Protein AF-A0AAV5A932-F1 (afdb_monomer_lite)

pLDDT: mean 76.34, std 18.44, range [32.88, 96.81]

Sequence (278 aa):
MATSYGVITHGTTGAIILNAQLFVEPGHADTIQKLLSDIQAFCLTDKEPGCLEYRTARSWVADPNGITKFVVFEKYRDTAAANAHFESEEFKALAAKIGKGLRPPGYPKPGQDLVYETSETLDLETVSLNGGFLTKTLLISPEPWLRERLRVVGYGVVKVLRSENPKFAPGDYAMGLIHKFGTQDPVSAWQLYTIHPWDGLKSAAPGQWPDYTVDIDNFTSLFGLNKIPKNPHISLPLYLGALGGPGQTAYIGLREYAPNMKPGQVIYVSTAAGAVGL

InterPro domains:
  IPR007138 Antibiotic biosynthesis monooxygenase domain [PF03992] (16-96)
  IPR007138 Antibiotic biosynthesis monooxygenase domain [PS51725] (16-116)
  IPR011008 Dimeric alpha-beta barrel [SSF54909] (16-100)
  IPR011032 GroES-like superfamily [SSF50129] (103-227)
  IPR045010 Medium-chain dehydrogenase/reductase [PTHR43205] (117-277)

Organism: NCBI:txid1419009

Structure (mmCIF, N/CA/C/O backbone):
data_AF-A0AAV5A932-F1
#
_entry.id   AF-A0AAV5A932-F1
#
loop_
_atom_site.group_PDB
_atom_site.id
_atom_site.type_symbol
_atom_site.label_atom_id
_atom_site.label_alt_id
_atom_site.label_comp_id
_atom_site.label_asym_id
_atom_site.label_entity_id
_atom_site.label_seq_id
_atom_site.pdbx_PDB_ins_code
_atom_site.Cartn_x
_atom_site.Cartn_y
_atom_site.Cartn_z
_atom_site.occupancy
_atom_site.B_iso_or_equiv
_atom_site.auth_seq_id
_atom_site.auth_comp_id
_atom_site.auth_asym_id
_atom_site.auth_atom_id
_atom_site.pdbx_PDB_model_num
ATOM 1 N N . MET A 1 1 ? 13.640 17.127 15.485 1.00 40.97 1 MET A N 1
ATOM 2 C CA . MET A 1 1 ? 12.228 17.488 15.186 1.00 40.97 1 MET A CA 1
ATOM 3 C C . MET A 1 1 ? 11.491 16.195 14.854 1.00 40.97 1 MET A C 1
ATOM 5 O O . MET A 1 1 ? 12.083 15.396 14.154 1.00 40.97 1 MET A O 1
ATOM 9 N N . ALA A 1 2 ? 10.307 15.903 15.402 1.00 32.88 2 ALA A N 1
ATOM 10 C CA . ALA A 1 2 ? 9.650 14.610 15.169 1.00 32.88 2 ALA A CA 1
ATOM 11 C C . ALA A 1 2 ? 8.662 14.680 13.991 1.00 32.88 2 ALA A C 1
ATOM 13 O O . ALA A 1 2 ? 8.034 15.710 13.766 1.00 32.88 2 ALA A O 1
ATOM 14 N N . THR A 1 3 ? 8.517 13.581 13.251 1.00 36.00 3 THR A N 1
ATOM 15 C CA . THR A 1 3 ? 7.470 13.424 12.229 1.00 36.00 3 THR A CA 1
ATOM 16 C C . THR A 1 3 ? 6.488 12.372 12.719 1.00 36.00 3 THR A C 1
ATOM 18 O O . THR A 1 3 ? 6.913 11.271 13.067 1.00 36.00 3 THR A O 1
ATOM 21 N N . SER A 1 4 ? 5.195 12.683 12.772 1.00 36.94 4 SER A N 1
ATOM 22 C CA . SER A 1 4 ? 4.160 11.751 13.226 1.00 36.94 4 SER A CA 1
ATOM 23 C C . SER A 1 4 ? 3.176 11.369 12.117 1.00 36.94 4 SER A C 1
ATOM 25 O O . SER A 1 4 ? 3.034 12.082 11.131 1.00 36.94 4 SER A O 1
ATOM 27 N N . TYR A 1 5 ? 2.534 10.209 12.255 1.00 35.22 5 TYR A N 1
ATOM 28 C CA . TYR A 1 5 ? 1.494 9.686 11.363 1.00 35.22 5 TYR A CA 1
ATOM 29 C C . TYR A 1 5 ? 0.442 8.989 12.226 1.00 35.22 5 TYR A C 1
ATOM 31 O O . TYR A 1 5 ? 0.824 8.136 13.014 1.00 35.22 5 TYR A O 1
ATOM 39 N N . GLY A 1 6 ? -0.845 9.326 12.108 1.00 35.03 6 GLY A N 1
ATOM 40 C CA . GLY A 1 6 ? -1.933 8.716 12.887 1.00 35.03 6 GLY A CA 1
ATOM 41 C C . GLY A 1 6 ? -3.031 8.129 12.001 1.00 35.03 6 GLY A C 1
ATOM 42 O O . GLY A 1 6 ? -3.445 8.761 11.028 1.00 35.03 6 GLY A O 1
ATOM 43 N N . VAL A 1 7 ? -3.507 6.927 12.333 1.00 38.06 7 VAL A N 1
ATOM 44 C CA . VAL A 1 7 ? -4.648 6.262 11.681 1.00 38.06 7 VAL A CA 1
ATOM 45 C C . VAL A 1 7 ? -5.879 6.385 12.556 1.00 38.06 7 VAL A C 1
ATOM 47 O O . VAL A 1 7 ? -5.792 6.112 13.745 1.00 38.06 7 VAL A O 1
ATOM 50 N N . ILE A 1 8 ? -7.024 6.699 11.945 1.00 40.62 8 ILE A N 1
ATOM 51 C CA . ILE A 1 8 ? -8.348 6.535 12.546 1.00 40.62 8 ILE A CA 1
ATOM 52 C C . ILE A 1 8 ? -9.141 5.541 11.713 1.00 40.62 8 ILE A C 1
ATOM 54 O O . ILE A 1 8 ? -9.391 5.780 10.530 1.00 40.62 8 ILE A O 1
ATOM 58 N N . THR A 1 9 ? -9.570 4.449 12.335 1.00 37.50 9 THR A N 1
ATOM 59 C CA . THR A 1 9 ? -10.556 3.545 11.744 1.00 37.50 9 THR A CA 1
ATOM 60 C C . THR A 1 9 ? -11.947 4.170 11.909 1.00 37.50 9 THR A C 1
ATOM 62 O O . THR A 1 9 ? -12.484 4.237 13.008 1.00 37.50 9 THR A O 1
ATOM 65 N N . HIS A 1 10 ? -12.522 4.705 10.824 1.00 36.25 10 HIS A N 1
ATOM 66 C CA . HIS A 1 10 ? -13.930 5.119 10.788 1.00 36.25 10 HIS A CA 1
ATOM 67 C C . HIS A 1 10 ? -14.735 4.074 10.028 1.00 36.25 10 HIS A C 1
ATOM 69 O O . HIS A 1 10 ? -14.516 3.848 8.839 1.00 36.25 10 HIS A O 1
ATOM 75 N N . GLY A 1 11 ? -15.695 3.474 10.717 1.00 35.47 11 GLY A N 1
ATOM 76 C CA . GLY A 1 11 ? -16.650 2.555 10.126 1.00 35.47 11 GLY A CA 1
ATOM 77 C C . GLY A 1 11 ? -17.275 1.697 11.209 1.00 35.47 11 GLY A C 1
ATOM 78 O O . GLY A 1 11 ? -16.581 0.877 11.795 1.00 35.47 11 GLY A O 1
ATOM 79 N N . THR A 1 12 ? -18.585 1.862 11.398 1.00 39.47 12 THR A N 1
ATOM 80 C CA . THR A 1 12 ? -19.478 1.185 12.360 1.00 39.47 12 THR A CA 1
ATOM 81 C C . THR A 1 12 ? -19.625 1.908 13.701 1.00 39.47 12 THR A C 1
ATOM 83 O O . THR A 1 12 ? -18.693 2.497 14.235 1.00 39.47 12 THR A O 1
ATOM 86 N N . THR A 1 13 ? -20.852 1.922 14.216 1.00 51.62 13 THR A N 1
ATOM 87 C CA . THR A 1 13 ? -21.200 2.329 15.580 1.00 51.62 13 THR A CA 1
ATOM 88 C C . THR A 1 13 ? -20.328 1.554 16.574 1.00 51.62 13 THR A C 1
ATOM 90 O O . THR A 1 13 ? -20.570 0.368 16.791 1.00 51.62 13 THR A O 1
ATOM 93 N N . GLY A 1 14 ? -19.292 2.181 17.136 1.00 66.19 14 GLY A N 1
ATOM 94 C CA . GLY A 1 14 ? -18.336 1.495 18.004 1.00 66.19 14 GLY A CA 1
ATOM 95 C C . GLY A 1 14 ? -17.137 2.351 18.411 1.00 66.19 14 GLY A C 1
ATOM 96 O O . GLY A 1 14 ? -17.008 3.505 18.002 1.00 66.19 14 GLY A O 1
ATOM 97 N N . ALA A 1 15 ? -16.272 1.761 19.237 1.00 79.62 15 ALA A N 1
ATOM 98 C CA . ALA A 1 15 ? -15.056 2.401 19.718 1.00 79.62 15 ALA A CA 1
ATOM 99 C C . ALA A 1 15 ? -14.105 2.742 18.560 1.00 79.62 15 ALA A C 1
ATOM 101 O O . ALA A 1 15 ? -13.860 1.918 17.681 1.00 79.62 15 ALA A O 1
ATOM 102 N N . ILE A 1 16 ? -13.539 3.943 18.598 1.00 78.88 16 ILE A N 1
ATOM 103 C CA . ILE A 1 16 ? -12.551 4.422 17.638 1.00 78.88 16 ILE A CA 1
ATOM 104 C C . ILE A 1 16 ? -11.168 3.996 18.117 1.00 78.88 16 ILE A C 1
ATOM 106 O O . ILE A 1 16 ? -10.766 4.357 19.218 1.00 78.88 16 ILE A O 1
ATOM 110 N N . ILE A 1 17 ? -10.435 3.238 17.302 1.00 78.88 17 ILE A N 1
ATOM 111 C CA . ILE A 1 17 ? -9.069 2.804 17.620 1.00 78.88 17 ILE A CA 1
ATOM 112 C C . ILE A 1 17 ? -8.089 3.547 16.724 1.00 78.88 17 ILE A C 1
ATOM 114 O O . ILE A 1 17 ? -8.230 3.528 15.493 1.00 78.88 17 ILE A O 1
ATOM 118 N N . LEU A 1 18 ? -7.099 4.174 17.358 1.00 71.88 18 LEU A N 1
ATOM 119 C CA . LEU A 1 18 ? -6.035 4.915 16.707 1.00 71.88 18 LEU A CA 1
ATOM 120 C C . LEU A 1 18 ? -4.680 4.258 16.927 1.00 71.88 18 LEU A C 1
ATOM 122 O O . LEU A 1 18 ? -4.353 3.788 18.018 1.00 71.88 18 LEU A O 1
ATOM 126 N N . ASN A 1 19 ? -3.867 4.285 15.877 1.00 70.88 19 ASN A N 1
ATOM 127 C CA . ASN A 1 19 ? -2.445 3.992 15.956 1.00 70.88 19 ASN A CA 1
ATOM 128 C C . ASN A 1 19 ? -1.686 5.187 15.389 1.00 70.88 19 ASN A C 1
ATOM 130 O O . ASN A 1 19 ? -1.816 5.482 14.198 1.00 70.88 19 ASN A O 1
ATOM 134 N N . ALA A 1 20 ? -0.915 5.869 16.231 1.00 74.31 20 ALA A N 1
ATOM 135 C CA . ALA A 1 20 ? -0.005 6.914 15.802 1.00 74.31 20 ALA A CA 1
ATOM 136 C C . ALA A 1 20 ? 1.449 6.463 15.919 1.00 74.31 20 ALA A C 1
ATOM 138 O O . ALA A 1 20 ? 1.841 5.798 16.870 1.00 74.31 20 ALA A O 1
ATOM 139 N N . GLN A 1 21 ? 2.270 6.823 14.943 1.00 73.75 21 GLN A N 1
ATOM 140 C CA . GLN A 1 21 ? 3.695 6.536 14.913 1.00 73.75 21 GLN A CA 1
ATOM 141 C C . GLN A 1 21 ? 4.458 7.845 14.871 1.00 73.75 21 GLN A C 1
ATOM 143 O 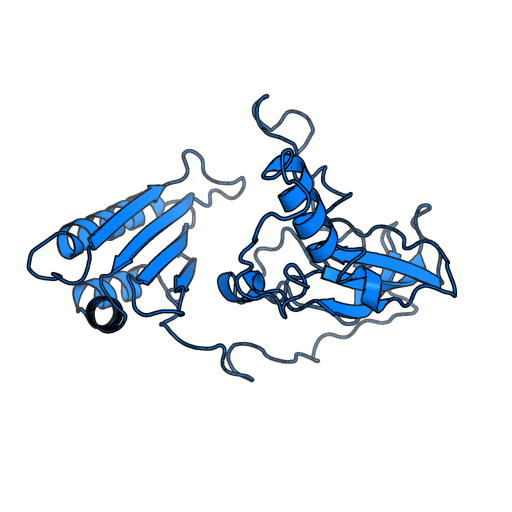O . GLN A 1 21 ? 4.107 8.719 14.084 1.00 73.75 21 GLN A O 1
ATOM 148 N N . LEU A 1 22 ? 5.503 7.974 15.685 1.00 74.44 22 LEU A N 1
ATOM 149 C CA . LEU A 1 22 ? 6.391 9.131 15.679 1.00 74.44 22 LEU A CA 1
ATOM 150 C C . LEU A 1 22 ? 7.818 8.691 15.388 1.00 74.44 22 LEU A C 1
ATOM 152 O O . LEU A 1 22 ? 8.316 7.753 16.002 1.00 74.44 22 LEU A O 1
ATOM 156 N N . PHE A 1 23 ? 8.472 9.395 14.476 1.00 75.94 23 PHE A N 1
ATOM 157 C CA . PHE A 1 23 ? 9.874 9.224 14.124 1.00 75.94 23 PHE A CA 1
ATOM 158 C C . PHE A 1 23 ? 10.637 10.417 14.683 1.00 75.94 23 PHE A C 1
ATOM 160 O O . PHE A 1 23 ? 10.372 11.558 14.303 1.00 75.94 23 PHE A O 1
ATOM 167 N N . VAL A 1 24 ? 11.513 10.157 15.649 1.00 75.94 24 VAL A N 1
ATOM 168 C CA . VAL A 1 24 ? 12.148 11.181 16.476 1.00 75.94 24 VAL A CA 1
ATOM 169 C C . VAL A 1 24 ? 13.640 11.220 16.196 1.00 75.94 24 VAL A C 1
ATOM 171 O O . VAL A 1 24 ? 14.337 10.237 16.426 1.00 75.94 24 VAL A O 1
ATOM 174 N N . GLU A 1 25 ? 14.109 12.379 15.744 1.00 80.06 25 GLU A N 1
ATOM 175 C CA . GLU A 1 25 ? 15.526 12.663 15.497 1.00 80.06 25 GLU A CA 1
ATOM 176 C C . GLU A 1 25 ? 16.418 12.420 16.732 1.00 80.06 25 GLU A C 1
ATOM 178 O O . GLU A 1 25 ? 15.944 12.566 17.873 1.00 80.06 25 GLU A O 1
ATOM 183 N N . PRO A 1 26 ? 17.714 12.111 16.525 1.00 80.88 26 PRO A N 1
ATOM 184 C CA . PRO A 1 26 ? 18.677 11.907 17.599 1.00 80.88 26 PRO A CA 1
ATOM 185 C C . PRO A 1 26 ? 18.644 13.029 18.644 1.00 80.88 26 PRO A C 1
ATOM 187 O O . PRO A 1 26 ? 18.520 14.209 18.322 1.00 80.88 26 PRO A O 1
ATOM 190 N N . GLY A 1 27 ? 18.753 12.657 19.920 1.00 85.31 27 GLY A N 1
ATOM 191 C CA . GLY A 1 27 ? 18.794 13.610 21.036 1.00 85.31 27 GLY A CA 1
ATOM 192 C C . GLY A 1 27 ? 17.436 14.148 21.508 1.00 85.31 27 GLY A C 1
ATOM 193 O O . GLY A 1 27 ? 17.393 14.857 22.509 1.00 85.31 27 GLY A O 1
ATOM 194 N N . HIS A 1 28 ? 16.320 13.792 20.861 1.00 85.06 28 HIS A N 1
ATOM 195 C CA . HIS A 1 28 ? 14.984 14.277 21.251 1.00 85.06 28 HIS A CA 1
ATOM 196 C C . HIS A 1 28 ? 14.072 13.215 21.882 1.00 85.06 28 HIS A C 1
ATOM 198 O O . HIS A 1 28 ? 12.996 13.546 22.384 1.00 85.06 28 HIS A O 1
ATOM 204 N N . ALA A 1 29 ? 14.477 11.944 21.873 1.00 86.25 29 ALA A N 1
ATOM 205 C CA . ALA A 1 29 ? 13.621 10.826 22.261 1.00 86.25 29 ALA A CA 1
ATOM 206 C C . ALA A 1 29 ? 13.106 10.910 23.708 1.00 86.25 29 ALA A C 1
ATOM 208 O O . ALA A 1 29 ? 11.926 10.668 23.941 1.00 86.25 29 ALA A O 1
ATOM 209 N N . ASP A 1 30 ? 13.935 11.320 24.670 1.00 90.81 30 ASP A N 1
ATOM 210 C CA . ASP A 1 30 ? 13.510 11.419 26.075 1.00 90.81 30 ASP A CA 1
ATOM 211 C C . ASP A 1 30 ? 12.530 12.576 26.301 1.00 90.81 30 ASP A C 1
ATOM 213 O O . ASP A 1 30 ? 11.580 12.459 27.076 1.00 90.81 30 ASP A O 1
ATOM 217 N N . THR A 1 31 ? 12.703 13.679 25.566 1.00 90.56 31 THR A N 1
ATOM 218 C CA . THR A 1 31 ? 11.734 14.780 25.567 1.00 90.56 31 THR A CA 1
ATOM 219 C C . THR A 1 31 ? 10.386 14.316 25.021 1.00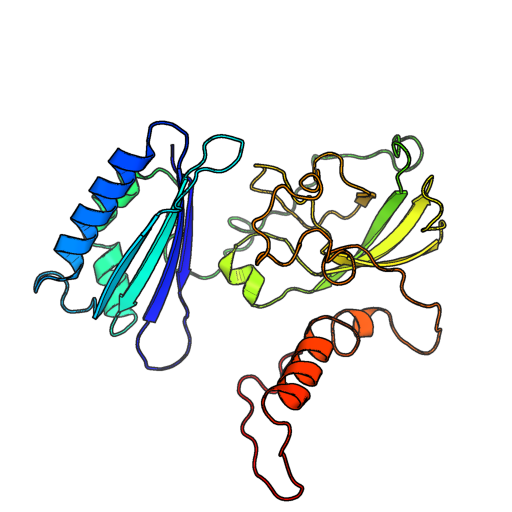 90.56 31 THR A C 1
ATOM 221 O O . THR A 1 31 ? 9.359 14.591 25.635 1.00 90.56 31 THR A O 1
ATOM 224 N N . ILE A 1 32 ? 10.376 13.576 23.906 1.00 89.38 32 ILE A N 1
ATOM 225 C CA . ILE A 1 32 ? 9.139 13.041 23.323 1.00 89.38 32 ILE A CA 1
ATOM 226 C C . ILE A 1 32 ? 8.493 12.005 24.247 1.00 89.38 32 ILE A C 1
ATOM 228 O O . ILE A 1 32 ? 7.290 12.079 24.472 1.00 89.38 32 ILE A O 1
ATOM 232 N N . GLN A 1 33 ? 9.270 11.100 24.850 1.00 91.94 33 GLN A N 1
ATOM 233 C CA . GLN A 1 33 ? 8.760 10.135 25.828 1.00 91.94 33 GLN A CA 1
ATOM 234 C C . GLN A 1 33 ? 8.052 10.840 26.987 1.00 91.94 33 GLN A C 1
ATOM 236 O O . GLN A 1 33 ? 6.959 10.429 27.363 1.00 91.94 33 GLN A O 1
ATOM 241 N N . LYS A 1 34 ? 8.645 11.915 27.523 1.00 93.44 34 LYS A N 1
ATOM 242 C CA . LYS A 1 34 ? 8.029 12.698 28.597 1.00 93.44 34 LYS A CA 1
ATOM 243 C C . LYS A 1 34 ? 6.713 13.334 28.151 1.00 93.44 34 LYS A C 1
ATOM 245 O O . LYS A 1 34 ? 5.715 13.192 28.840 1.00 93.44 34 LYS A O 1
ATOM 250 N N . LEU A 1 35 ? 6.696 13.979 26.985 1.00 92.00 35 LEU A N 1
ATOM 251 C CA . LEU A 1 35 ? 5.482 14.602 26.450 1.00 92.00 35 LEU A CA 1
ATOM 252 C C . LEU A 1 35 ? 4.353 13.583 26.219 1.00 92.00 35 LEU A C 1
ATOM 254 O O . LEU A 1 35 ? 3.194 13.872 26.503 1.00 92.00 35 LEU A O 1
ATOM 258 N N . LEU A 1 36 ? 4.697 12.387 25.737 1.00 92.88 36 LEU A N 1
ATOM 259 C CA . LEU A 1 36 ? 3.753 11.286 25.549 1.00 92.88 36 LEU A CA 1
ATOM 260 C C . LEU A 1 36 ? 3.251 10.712 26.885 1.00 92.88 36 LEU A C 1
ATOM 262 O O . LEU A 1 36 ? 2.088 10.336 26.992 1.00 92.88 36 LEU A O 1
ATOM 266 N N . SER A 1 37 ? 4.098 10.669 27.915 1.00 93.38 37 SER A N 1
ATOM 267 C CA . SER A 1 37 ? 3.686 10.306 29.275 1.00 93.38 37 SER A CA 1
ATOM 268 C C . SER A 1 37 ? 2.769 11.355 29.911 1.00 93.38 37 SER A C 1
ATOM 270 O O . SER A 1 37 ? 1.799 10.984 30.568 1.00 93.38 37 SER A O 1
ATOM 272 N N . ASP A 1 38 ? 3.030 12.645 29.683 1.00 92.62 38 ASP A N 1
ATOM 273 C CA . ASP A 1 38 ? 2.210 13.739 30.213 1.00 92.62 38 ASP A CA 1
ATOM 274 C C . ASP A 1 38 ? 0.786 13.694 29.628 1.00 92.62 38 ASP A C 1
ATOM 276 O O . ASP A 1 38 ? -0.189 13.764 30.378 1.00 92.62 38 ASP A O 1
ATOM 280 N N . ILE A 1 39 ? 0.644 13.511 28.307 1.00 93.12 39 ILE A N 1
ATOM 281 C CA . ILE A 1 39 ? -0.687 13.384 27.694 1.00 93.12 39 ILE A CA 1
ATOM 282 C C . ILE A 1 39 ? -1.380 12.081 28.104 1.00 93.12 39 ILE A C 1
ATOM 284 O O . ILE A 1 39 ? -2.568 12.098 28.398 1.00 93.12 39 ILE A O 1
ATOM 288 N N . GLN A 1 40 ? -0.647 10.968 28.222 1.00 93.75 40 GLN A N 1
ATOM 289 C CA . GLN A 1 40 ? -1.212 9.703 28.691 1.00 93.75 40 GLN A CA 1
ATOM 290 C C . GLN A 1 40 ? -1.823 9.853 30.090 1.00 93.75 40 GLN A C 1
ATOM 292 O O . GLN A 1 40 ? -2.916 9.350 30.346 1.00 93.75 40 GLN A O 1
ATOM 297 N N . ALA A 1 41 ? -1.131 10.559 30.989 1.00 91.94 41 ALA A N 1
ATOM 298 C CA . ALA A 1 41 ? -1.623 10.831 32.334 1.00 91.94 41 ALA A CA 1
ATOM 299 C C . ALA A 1 41 ? -2.886 11.705 32.331 1.00 91.94 41 ALA A C 1
ATOM 301 O O . ALA A 1 41 ? -3.725 11.539 33.208 1.00 91.94 41 ALA A O 1
ATOM 302 N N . PHE A 1 42 ? -3.046 12.603 31.354 1.00 92.50 42 PHE A N 1
ATOM 303 C CA . PHE A 1 42 ? -4.274 13.373 31.159 1.00 92.50 42 PHE A CA 1
ATOM 304 C C . PHE A 1 42 ? -5.420 12.500 30.626 1.00 92.50 42 PHE A C 1
ATOM 306 O O . PHE A 1 42 ? -6.497 12.475 31.227 1.00 92.50 42 PHE A O 1
ATOM 313 N N . CYS A 1 43 ? -5.172 11.739 29.558 1.00 91.88 43 CYS A N 1
ATOM 314 C CA . CYS A 1 43 ? -6.175 10.928 28.865 1.00 91.88 43 CYS A CA 1
ATOM 315 C C . CYS A 1 43 ? -6.818 9.854 29.745 1.00 91.88 43 CYS A C 1
ATOM 317 O O . CYS A 1 43 ? -7.956 9.463 29.521 1.00 91.88 43 CYS A O 1
ATOM 319 N N . LEU A 1 44 ? -6.088 9.356 30.743 1.00 88.06 44 LEU A N 1
ATOM 320 C CA . LEU A 1 44 ? -6.566 8.322 31.663 1.00 88.06 44 LEU A CA 1
ATOM 321 C C . LEU A 1 44 ? -7.227 8.898 32.929 1.00 88.06 44 LEU A C 1
ATOM 323 O O . LEU A 1 44 ? -7.380 8.185 33.920 1.00 88.06 44 LEU A O 1
ATOM 327 N N . THR A 1 45 ? -7.607 10.179 32.916 1.00 89.81 45 THR A N 1
ATOM 328 C CA . THR A 1 45 ? -8.336 10.838 34.012 1.00 89.81 45 THR A CA 1
ATOM 329 C C . THR A 1 45 ? -9.786 11.127 33.637 1.00 89.81 45 THR A C 1
ATOM 331 O O . THR A 1 45 ? -10.158 11.145 32.465 1.00 89.81 45 THR A O 1
ATOM 334 N N . ASP A 1 46 ? -10.595 11.492 34.634 1.00 89.38 46 ASP A N 1
ATOM 335 C CA . ASP A 1 46 ? -11.987 11.926 34.444 1.00 89.38 46 ASP A CA 1
ATOM 336 C C . ASP A 1 46 ? -12.135 13.203 33.595 1.00 89.38 46 ASP A C 1
ATOM 338 O O . ASP A 1 46 ? -13.249 13.581 33.233 1.00 89.38 46 ASP A O 1
ATOM 342 N N . LYS A 1 47 ? -11.026 13.885 33.268 1.00 89.12 47 LYS A N 1
ATOM 343 C CA . LYS A 1 47 ? -11.025 15.039 32.358 1.00 89.12 47 LYS A CA 1
ATOM 344 C C . LYS A 1 47 ? -11.215 14.635 30.899 1.00 89.12 47 LYS A C 1
ATOM 346 O O . LYS A 1 47 ? -11.631 15.470 30.101 1.00 89.12 47 LYS A O 1
ATOM 351 N N . GLU A 1 48 ? -10.961 13.372 30.562 1.00 90.50 48 GLU A N 1
ATOM 352 C CA . GLU A 1 48 ? -11.140 12.844 29.215 1.00 90.50 48 GLU A CA 1
ATOM 353 C C . GLU A 1 48 ? -11.930 11.520 29.222 1.00 90.50 48 GLU A C 1
ATOM 355 O O . GLU A 1 48 ? -11.451 10.484 28.763 1.00 90.50 48 GLU A O 1
ATOM 360 N N . PRO A 1 49 ? -13.196 11.522 29.688 1.00 89.56 49 PRO A N 1
ATOM 361 C CA . PRO A 1 49 ? -13.969 10.298 29.946 1.00 89.56 49 PRO A CA 1
ATOM 362 C C . PRO A 1 49 ? -14.321 9.504 28.675 1.00 89.56 49 PRO A C 1
ATOM 364 O O . PRO A 1 49 ? -14.935 8.437 28.730 1.00 89.56 49 PRO A O 1
ATOM 367 N N . GLY A 1 50 ? -14.019 10.061 27.502 1.00 91.69 50 GLY A N 1
ATOM 368 C CA . GLY A 1 50 ? -14.156 9.403 26.212 1.00 91.69 50 GLY A CA 1
ATOM 369 C C . GLY A 1 50 ? -12.954 8.535 25.826 1.00 91.69 50 GLY A C 1
ATOM 370 O O . GLY A 1 50 ? -13.114 7.674 24.960 1.00 91.69 50 GLY A O 1
ATOM 371 N N . CYS A 1 51 ? -11.791 8.740 26.451 1.00 94.38 51 CYS A N 1
ATOM 372 C CA . CYS A 1 51 ? -10.587 7.951 26.233 1.00 94.38 51 CYS A CA 1
ATOM 373 C C . CYS A 1 51 ? -10.636 6.673 27.082 1.00 94.38 51 CYS A C 1
ATOM 375 O O . CYS A 1 51 ? -10.614 6.702 28.308 1.00 94.38 51 CYS A O 1
ATOM 377 N N . LEU A 1 52 ? -10.728 5.528 26.413 1.00 92.31 52 LEU A N 1
ATOM 378 C CA . LEU A 1 52 ? -10.791 4.201 27.026 1.00 92.31 52 LEU A CA 1
ATOM 379 C C . LEU A 1 52 ? -9.405 3.576 27.206 1.00 92.31 52 LEU A C 1
ATOM 381 O O . LEU A 1 52 ? -9.222 2.716 28.062 1.00 92.31 52 LEU A O 1
ATOM 385 N N . GLU A 1 53 ? -8.446 3.958 26.365 1.00 92.50 53 GLU A N 1
ATOM 386 C CA . GLU A 1 53 ? -7.078 3.453 26.408 1.00 92.50 53 GLU A CA 1
ATOM 387 C C . GLU A 1 53 ? -6.136 4.480 25.786 1.00 92.50 53 GLU A C 1
ATOM 389 O O . GLU A 1 53 ? -6.424 5.005 24.714 1.00 92.50 53 GLU A O 1
ATOM 394 N N . TYR A 1 54 ? -4.995 4.713 26.431 1.00 93.44 54 TYR A N 1
ATOM 395 C CA . TYR A 1 54 ? -3.886 5.479 25.873 1.00 93.44 54 TYR A CA 1
ATOM 396 C C . TYR A 1 54 ? -2.587 4.790 26.281 1.00 93.44 54 TYR A C 1
ATOM 398 O O . TYR A 1 54 ? -2.244 4.732 27.466 1.00 93.44 54 TYR A O 1
ATOM 406 N N . ARG A 1 55 ? -1.870 4.206 25.322 1.00 91.75 55 ARG A N 1
ATOM 407 C CA . ARG A 1 55 ? -0.599 3.513 25.555 1.00 91.75 55 ARG A CA 1
ATOM 408 C C . ARG A 1 55 ? 0.464 4.025 24.618 1.00 91.75 55 ARG A C 1
ATOM 410 O O . ARG A 1 55 ? 0.214 4.254 23.443 1.00 91.75 55 ARG A O 1
ATOM 417 N N . THR A 1 56 ? 1.676 4.127 25.136 1.00 91.44 56 THR A N 1
ATOM 418 C CA . THR A 1 56 ? 2.839 4.560 24.373 1.00 91.44 56 THR A CA 1
ATOM 419 C C . THR A 1 56 ? 3.888 3.455 24.424 1.00 91.44 56 THR A C 1
ATOM 421 O O . THR A 1 56 ? 4.043 2.765 25.432 1.00 91.44 56 THR A O 1
ATOM 424 N N . ALA A 1 57 ? 4.578 3.239 23.312 1.00 89.06 57 ALA A N 1
ATOM 425 C CA . ALA A 1 57 ? 5.682 2.301 23.195 1.00 89.06 57 ALA A CA 1
ATOM 426 C C . ALA A 1 57 ? 6.826 2.977 22.441 1.00 89.06 57 ALA A C 1
ATOM 428 O O . ALA A 1 57 ? 6.595 3.666 21.449 1.00 89.06 57 ALA A O 1
ATOM 429 N N . ARG A 1 58 ? 8.058 2.763 22.898 1.00 88.31 58 ARG A N 1
ATOM 430 C CA . ARG A 1 58 ? 9.288 3.287 22.296 1.00 88.31 58 ARG A CA 1
ATOM 431 C C . ARG A 1 58 ? 10.106 2.127 21.737 1.00 88.31 58 ARG A C 1
ATOM 433 O O . ARG A 1 58 ? 10.162 1.067 22.358 1.00 88.31 58 ARG A O 1
ATOM 440 N N . SER A 1 59 ? 10.739 2.314 20.582 1.00 76.56 59 SER A N 1
ATOM 441 C CA . SER A 1 59 ? 11.672 1.326 20.043 1.00 76.56 59 SER A CA 1
ATOM 442 C C . SER A 1 59 ? 12.853 1.131 20.994 1.00 76.56 59 SER A C 1
ATOM 444 O O . SER A 1 59 ? 13.382 2.092 21.551 1.00 76.56 59 SER A O 1
ATOM 446 N N . TRP A 1 60 ? 13.264 -0.125 21.177 1.00 74.12 60 TRP A N 1
ATOM 447 C CA . TRP A 1 60 ? 14.387 -0.476 22.051 1.00 74.12 60 TRP A CA 1
ATOM 448 C C . TRP A 1 60 ? 15.716 0.105 21.548 1.00 74.12 60 TRP A C 1
ATOM 450 O O . TRP A 1 60 ? 16.528 0.578 22.337 1.00 74.12 60 TRP A O 1
ATOM 460 N N . VAL A 1 61 ? 15.909 0.108 20.226 1.00 75.44 61 VAL A N 1
ATOM 461 C CA . VAL A 1 61 ? 17.082 0.680 19.554 1.00 75.44 61 VAL A CA 1
ATOM 462 C C . VAL A 1 61 ? 16.613 1.727 18.547 1.00 75.44 61 VAL A C 1
ATOM 464 O O . VAL A 1 61 ? 15.506 1.630 18.002 1.00 75.44 61 VAL A O 1
ATOM 467 N N . ALA A 1 62 ? 17.438 2.750 18.341 1.00 70.88 62 ALA A N 1
ATOM 468 C CA . ALA A 1 62 ? 17.286 3.673 17.228 1.00 70.88 62 ALA A CA 1
ATOM 469 C C . ALA A 1 62 ? 17.692 3.001 15.902 1.00 70.88 62 ALA A C 1
ATOM 471 O O . ALA A 1 62 ? 18.403 1.996 15.902 1.00 70.88 62 ALA A O 1
ATOM 472 N N . ASP A 1 63 ? 17.242 3.544 14.774 1.00 69.00 63 ASP A N 1
ATOM 473 C CA . ASP A 1 63 ? 17.696 3.095 13.455 1.00 69.00 63 ASP A CA 1
ATOM 474 C C . ASP A 1 63 ? 19.175 3.491 13.196 1.00 69.00 63 ASP A C 1
ATOM 476 O O . ASP A 1 63 ? 19.777 4.202 14.009 1.00 69.00 63 ASP A O 1
ATOM 480 N N . PRO A 1 64 ? 19.794 3.072 12.074 1.00 66.38 64 PRO A N 1
ATOM 481 C CA . PRO A 1 64 ? 21.180 3.428 11.748 1.00 66.38 64 PRO A CA 1
ATOM 482 C C . PRO A 1 64 ? 21.470 4.936 11.640 1.00 66.38 64 PRO A C 1
ATOM 484 O O . PRO A 1 64 ? 22.630 5.333 11.696 1.00 66.38 64 PRO A O 1
ATOM 487 N N . ASN A 1 65 ? 20.440 5.774 11.506 1.00 59.75 65 ASN A N 1
ATOM 488 C CA . ASN A 1 65 ? 20.549 7.233 11.480 1.00 59.75 65 ASN A CA 1
ATOM 489 C C . ASN A 1 65 ? 20.292 7.860 12.865 1.00 59.75 65 ASN A C 1
ATOM 491 O O . ASN A 1 65 ? 20.282 9.081 13.007 1.00 59.75 65 ASN A O 1
ATOM 495 N N . GLY A 1 66 ? 20.076 7.036 13.895 1.00 71.69 66 GLY A N 1
ATOM 496 C CA . GLY A 1 66 ? 19.772 7.463 15.256 1.00 71.69 66 GLY A CA 1
ATOM 497 C C . GLY A 1 66 ? 18.315 7.897 15.469 1.00 71.69 66 GLY A C 1
ATOM 498 O O . GLY A 1 66 ? 18.007 8.496 16.502 1.00 71.69 66 GLY A O 1
ATOM 499 N N . ILE A 1 67 ? 17.402 7.568 14.547 1.00 72.50 67 ILE A N 1
ATOM 500 C CA . ILE A 1 67 ? 15.969 7.846 14.689 1.00 72.50 67 ILE A CA 1
ATOM 501 C C . ILE A 1 67 ? 15.343 6.875 15.691 1.00 72.50 67 ILE A C 1
ATOM 503 O O . ILE A 1 67 ? 15.420 5.657 15.541 1.00 72.50 67 ILE A O 1
ATOM 507 N N . THR A 1 68 ? 14.648 7.407 16.694 1.00 77.75 68 THR A N 1
ATOM 508 C CA . THR A 1 68 ? 13.842 6.610 17.631 1.00 77.75 68 THR A CA 1
ATOM 509 C C . THR A 1 68 ? 12.383 6.585 17.188 1.00 77.75 68 THR A C 1
ATOM 511 O O . THR A 1 68 ? 11.795 7.636 16.927 1.00 77.75 68 THR A O 1
ATOM 514 N N . LYS A 1 69 ? 11.767 5.399 17.146 1.00 80.56 69 LYS A N 1
ATOM 515 C CA . LYS A 1 69 ? 10.346 5.249 16.814 1.00 80.56 69 LYS A CA 1
ATOM 516 C C . LYS A 1 69 ? 9.494 5.171 18.079 1.00 80.56 69 LYS A C 1
ATOM 518 O O . LYS A 1 69 ? 9.812 4.417 18.994 1.00 80.56 69 LYS A O 1
ATOM 523 N N . PHE A 1 70 ? 8.372 5.879 18.090 1.00 83.44 70 PHE A N 1
ATOM 524 C CA . PHE A 1 70 ? 7.302 5.708 19.068 1.00 83.44 70 PHE A CA 1
ATOM 525 C C . PHE A 1 70 ? 6.035 5.212 18.384 1.00 83.44 70 PHE A C 1
ATOM 527 O O . PHE A 1 70 ? 5.769 5.559 17.233 1.00 83.44 70 PHE A O 1
ATOM 534 N N . VAL A 1 71 ? 5.251 4.417 19.103 1.00 81.69 71 VAL A N 1
ATOM 535 C CA . VAL A 1 71 ? 3.892 4.025 18.736 1.00 81.69 71 VAL A CA 1
ATOM 536 C C . VAL A 1 71 ? 2.966 4.437 19.870 1.00 81.69 71 VAL A C 1
ATOM 538 O O . VAL A 1 71 ? 3.224 4.112 21.027 1.00 81.69 71 VAL A O 1
ATOM 541 N N . VAL A 1 72 ? 1.897 5.144 19.537 1.00 85.81 72 VAL A N 1
ATOM 542 C CA . VAL A 1 72 ? 0.819 5.521 20.443 1.00 85.81 72 VAL A CA 1
ATOM 543 C C . VAL A 1 72 ? -0.424 4.760 20.012 1.00 85.81 72 VAL A C 1
ATOM 545 O O . VAL A 1 72 ? -0.810 4.792 18.844 1.00 85.81 72 VAL A O 1
ATOM 548 N N . PHE A 1 73 ? -1.004 4.016 20.941 1.00 85.06 73 PHE A N 1
ATOM 549 C CA . PHE A 1 73 ? -2.255 3.305 20.760 1.00 85.06 73 PHE A CA 1
ATOM 550 C C . PHE A 1 73 ? -3.324 4.001 21.587 1.00 85.06 73 PHE A C 1
ATOM 552 O O . PHE A 1 73 ? -3.167 4.135 22.802 1.00 85.06 73 PHE A O 1
ATOM 559 N N . GLU A 1 74 ? -4.398 4.414 20.931 1.00 89.81 74 GLU A N 1
ATOM 560 C CA . GLU A 1 74 ? -5.478 5.168 21.559 1.00 89.81 74 GLU A CA 1
ATOM 561 C C . GLU A 1 74 ? -6.800 4.477 21.243 1.00 89.81 74 GLU A C 1
ATOM 563 O O . GLU A 1 74 ? -7.015 3.982 20.134 1.00 89.81 74 GLU A O 1
ATOM 568 N N . LYS A 1 75 ? -7.701 4.426 22.217 1.00 89.25 75 LYS A N 1
ATOM 569 C CA . LYS A 1 75 ? -9.047 3.895 22.027 1.00 89.25 75 LYS A CA 1
ATOM 570 C C . LYS A 1 75 ? -10.040 4.868 22.621 1.00 89.25 75 LYS A C 1
ATOM 572 O O . LYS A 1 75 ? -10.015 5.110 23.821 1.00 89.25 75 LYS A O 1
ATOM 577 N N . TYR A 1 76 ? -10.962 5.351 21.806 1.00 90.50 76 TYR A N 1
ATOM 578 C CA . TYR A 1 76 ? -12.039 6.239 22.217 1.00 90.50 76 TYR A CA 1
ATOM 579 C C . TYR A 1 76 ? -13.377 5.528 22.137 1.00 90.50 76 TYR A C 1
ATOM 581 O O . TYR A 1 76 ? -13.577 4.648 21.302 1.00 90.50 76 TYR A O 1
ATOM 589 N N . ARG A 1 77 ? -14.318 5.910 22.998 1.00 91.94 77 ARG A N 1
ATOM 590 C CA . ARG A 1 77 ? -15.669 5.333 23.011 1.00 91.94 77 ARG A CA 1
ATOM 591 C C . ARG A 1 77 ? -16.400 5.511 21.679 1.00 91.94 77 ARG A C 1
ATOM 593 O O . ARG A 1 77 ? -17.122 4.611 21.265 1.00 91.94 77 ARG A O 1
ATOM 600 N N . ASP A 1 78 ? -16.221 6.664 21.046 1.00 82.50 78 ASP A N 1
ATOM 601 C CA . ASP A 1 78 ? -16.914 7.087 19.833 1.00 82.50 78 ASP A CA 1
ATOM 602 C C . ASP A 1 78 ? -16.146 8.239 19.148 1.00 82.50 78 ASP A C 1
ATOM 604 O O . ASP A 1 78 ? -15.120 8.715 19.644 1.00 82.50 78 ASP A O 1
ATOM 608 N N . THR A 1 79 ? -16.628 8.694 17.989 1.00 80.12 79 THR A N 1
ATOM 609 C CA . THR A 1 79 ? -16.020 9.808 17.241 1.00 80.12 79 THR A CA 1
ATOM 610 C C . THR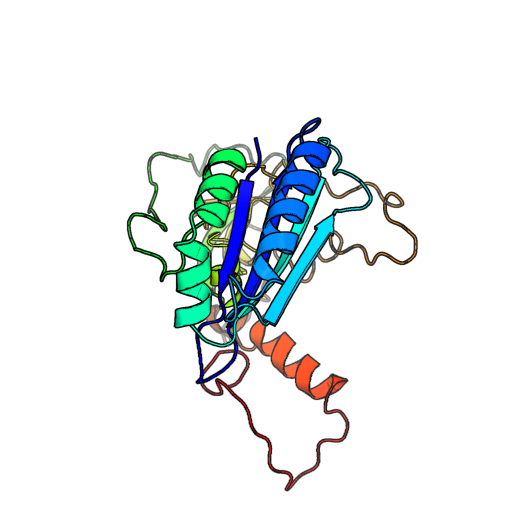 A 1 79 ? -16.040 11.129 18.016 1.00 80.12 79 THR A C 1
ATOM 612 O O . THR A 1 79 ? -15.109 11.918 17.879 1.00 80.12 79 THR A O 1
ATOM 615 N N . ALA A 1 80 ? -17.059 11.386 18.843 1.00 86.75 80 ALA A N 1
ATOM 616 C CA . ALA A 1 80 ? -17.136 12.624 19.619 1.00 86.75 80 ALA A CA 1
ATOM 617 C C . ALA A 1 80 ? -16.059 12.661 20.713 1.00 86.75 80 ALA A C 1
ATOM 619 O O . ALA A 1 80 ? -15.423 13.691 20.912 1.00 86.75 80 ALA A O 1
ATOM 620 N N . ALA A 1 81 ? -15.803 11.524 21.361 1.00 90.44 81 ALA A N 1
ATOM 621 C CA . ALA A 1 81 ? -14.707 11.348 22.304 1.00 90.44 81 ALA A CA 1
ATOM 622 C C . ALA A 1 81 ? -13.334 11.586 21.655 1.00 90.44 81 ALA A C 1
ATOM 624 O O . ALA A 1 81 ? -12.525 12.322 22.211 1.00 90.44 81 ALA A O 1
ATOM 625 N N . ALA A 1 82 ? -13.096 11.021 20.467 1.00 87.00 82 ALA A N 1
ATOM 626 C CA . ALA A 1 82 ? -11.852 11.256 19.734 1.00 87.00 82 ALA A CA 1
ATOM 627 C C . ALA A 1 82 ? -11.686 12.741 19.354 1.00 87.00 82 ALA A C 1
ATOM 629 O O . ALA A 1 82 ? -10.614 13.311 19.523 1.00 87.00 82 ALA A O 1
ATOM 630 N N . ASN A 1 83 ? -12.750 13.406 18.892 1.00 85.25 83 ASN A N 1
ATOM 631 C CA . ASN A 1 83 ? -12.692 14.836 18.573 1.00 85.25 83 ASN A CA 1
ATOM 632 C C . ASN A 1 83 ? -12.412 15.696 19.813 1.00 85.25 83 ASN A C 1
ATOM 634 O O . ASN A 1 83 ? -11.588 16.603 19.739 1.00 85.25 83 ASN A O 1
ATOM 638 N N . ALA A 1 84 ? -13.028 15.377 20.955 1.00 89.75 84 ALA A N 1
ATOM 639 C CA . ALA A 1 84 ? -12.773 16.077 22.213 1.00 89.75 84 ALA A CA 1
ATOM 640 C C . ALA A 1 84 ? -11.300 15.974 22.645 1.00 89.75 84 ALA A C 1
ATOM 642 O O . ALA A 1 84 ? -10.735 16.970 23.096 1.00 89.75 84 ALA A O 1
ATOM 643 N N . HIS A 1 85 ? -10.658 14.815 22.442 1.00 91.62 85 HIS A N 1
ATOM 644 C CA . HIS A 1 85 ? -9.214 14.667 22.640 1.00 91.62 85 HIS A CA 1
ATOM 645 C C . HIS A 1 85 ? -8.427 15.661 21.783 1.00 91.62 85 HIS A C 1
ATOM 647 O O . HIS A 1 85 ? -7.631 16.442 22.301 1.00 91.62 85 HIS A O 1
ATOM 653 N N . PHE A 1 86 ? -8.680 15.678 20.471 1.00 85.94 86 PHE A N 1
ATOM 654 C CA . PHE A 1 86 ? -7.949 16.530 19.528 1.00 85.94 86 PHE A CA 1
ATOM 655 C C . PHE A 1 86 ? -8.179 18.029 19.739 1.00 85.94 86 PHE A C 1
ATOM 657 O O . PHE A 1 86 ? -7.330 18.848 19.386 1.00 85.94 86 PHE A O 1
ATOM 664 N N . GLU A 1 87 ? -9.323 18.392 20.310 1.00 87.81 87 GLU A N 1
ATOM 665 C CA . GLU A 1 87 ? -9.674 19.769 20.645 1.00 87.81 87 GLU A CA 1
ATOM 666 C C . GLU A 1 87 ? -9.180 20.199 22.035 1.00 87.81 87 GLU A C 1
ATOM 668 O O . GLU A 1 87 ? -9.211 21.399 22.327 1.00 87.81 87 GLU A O 1
ATOM 673 N N . SER A 1 88 ? -8.680 19.274 22.864 1.00 89.94 88 SER A N 1
ATOM 674 C CA . SER A 1 88 ? -8.126 19.583 24.187 1.00 89.94 88 SER A CA 1
ATOM 675 C C . SER A 1 88 ? -6.887 20.478 24.104 1.00 89.94 88 SER A C 1
ATOM 677 O O . SER A 1 88 ? -6.100 20.432 23.150 1.00 89.94 88 SER A O 1
ATOM 679 N N . GLU A 1 89 ? -6.695 21.312 25.124 1.00 93.06 89 GLU A N 1
ATOM 680 C CA . GLU A 1 89 ? -5.525 22.188 25.209 1.00 93.06 89 GLU A CA 1
ATOM 681 C C . GLU A 1 89 ? -4.243 21.374 25.434 1.00 93.06 89 GLU A C 1
ATOM 683 O O . GLU A 1 89 ? -3.188 21.704 24.893 1.00 93.06 89 GLU A O 1
ATOM 688 N N . GLU A 1 90 ? -4.346 20.255 26.149 1.00 92.38 90 GLU A N 1
ATOM 689 C CA . GLU A 1 90 ? -3.280 19.288 26.374 1.00 92.38 90 GLU A CA 1
ATOM 690 C C . GLU A 1 90 ? -2.794 18.660 25.059 1.00 92.38 90 GLU A C 1
ATOM 692 O O . GLU A 1 90 ? -1.587 18.658 24.787 1.00 92.38 90 GLU A O 1
ATOM 697 N N . PHE A 1 91 ? -3.711 18.202 24.197 1.00 89.38 91 PHE A N 1
ATOM 698 C CA . PHE A 1 91 ? -3.346 17.666 22.885 1.00 89.38 91 PHE A CA 1
ATOM 699 C C . PHE A 1 91 ? -2.779 18.742 21.960 1.00 89.38 91 PHE A C 1
ATOM 701 O O . PHE A 1 91 ? -1.755 18.520 21.312 1.00 89.38 91 PHE A O 1
ATOM 708 N N . LYS A 1 92 ? -3.376 19.939 21.912 1.00 87.62 92 LYS A N 1
ATOM 709 C CA . LYS A 1 92 ? -2.832 21.056 21.120 1.00 87.62 92 LYS A CA 1
ATOM 710 C C . LYS A 1 92 ? -1.419 21.435 21.573 1.00 87.62 92 LYS A C 1
ATOM 712 O O . LYS A 1 92 ? -0.548 21.677 20.733 1.00 87.62 92 LYS A O 1
ATOM 717 N N . ALA A 1 93 ? -1.160 21.441 22.882 1.00 88.62 93 ALA A N 1
ATOM 718 C CA . ALA A 1 93 ? 0.160 21.708 23.445 1.00 88.62 93 ALA A CA 1
ATOM 719 C C . ALA A 1 93 ? 1.176 20.610 23.096 1.00 88.62 93 ALA A C 1
ATOM 721 O O . ALA A 1 93 ? 2.333 20.919 22.792 1.00 88.62 93 ALA A O 1
ATOM 722 N N . LEU A 1 94 ? 0.756 19.340 23.100 1.00 87.88 94 LEU A N 1
ATOM 723 C CA . LEU A 1 94 ? 1.560 18.228 22.598 1.00 87.88 94 LEU A CA 1
ATOM 724 C C . LEU A 1 94 ? 1.886 18.420 21.111 1.00 87.88 94 LEU A C 1
ATOM 726 O O . LEU A 1 94 ? 3.056 18.396 20.724 1.00 87.88 94 LEU A O 1
ATOM 730 N N . ALA A 1 95 ? 0.867 18.660 20.286 1.00 82.56 95 ALA A N 1
ATOM 731 C CA . ALA A 1 95 ? 0.992 18.805 18.841 1.00 82.56 95 ALA A CA 1
ATOM 732 C C . ALA A 1 95 ? 1.941 19.939 18.443 1.00 82.56 95 ALA A C 1
ATOM 734 O O . ALA A 1 95 ? 2.777 19.769 17.553 1.00 82.56 95 ALA A O 1
ATOM 735 N N . ALA A 1 96 ? 1.881 21.069 19.152 1.00 83.56 96 ALA A N 1
ATOM 736 C CA . ALA A 1 96 ? 2.787 22.192 18.942 1.00 83.56 96 ALA A CA 1
ATOM 737 C C . ALA A 1 96 ? 4.264 21.824 19.184 1.00 83.56 96 ALA A C 1
ATOM 739 O O . ALA A 1 96 ? 5.147 22.339 18.500 1.00 83.56 96 ALA A O 1
ATOM 740 N N . LYS A 1 97 ? 4.542 20.923 20.137 1.00 83.12 97 LYS A N 1
ATOM 741 C CA . LYS A 1 97 ? 5.905 20.510 20.516 1.00 83.12 97 LYS A CA 1
ATOM 742 C C . LYS A 1 97 ? 6.447 19.354 19.682 1.00 83.12 97 LYS A C 1
ATOM 744 O O . LYS A 1 97 ? 7.655 19.269 19.474 1.00 83.12 97 LYS A O 1
ATOM 749 N N . ILE A 1 98 ? 5.574 18.470 19.207 1.00 75.19 98 ILE A N 1
ATOM 750 C CA . ILE A 1 98 ? 5.962 17.309 18.398 1.00 75.19 98 ILE A CA 1
ATOM 751 C C . ILE A 1 98 ? 6.317 17.711 16.953 1.00 75.19 98 ILE A C 1
ATOM 753 O O . ILE A 1 98 ? 7.055 16.990 16.289 1.00 75.19 98 ILE A O 1
ATOM 757 N N . GLY A 1 99 ? 5.943 18.916 16.510 1.00 63.72 99 GLY A N 1
ATOM 758 C CA . GLY A 1 99 ? 6.214 19.415 15.159 1.00 63.72 99 GLY A CA 1
ATOM 759 C C . GLY A 1 99 ? 5.104 19.033 14.175 1.00 63.72 99 GLY A C 1
ATOM 760 O O . GLY A 1 99 ? 4.261 18.185 14.467 1.00 63.72 99 GLY A O 1
ATOM 761 N N . LYS A 1 100 ? 5.058 19.706 13.013 1.00 49.59 100 LYS A N 1
ATOM 762 C CA . LYS A 1 100 ? 4.028 19.511 11.972 1.00 49.59 100 LYS A CA 1
ATOM 763 C C . LYS A 1 100 ? 4.044 18.061 11.462 1.00 49.59 100 LYS A C 1
ATOM 765 O O . LYS A 1 100 ? 4.790 17.733 10.549 1.00 49.59 100 LYS A O 1
ATOM 770 N N . GLY A 1 101 ? 3.214 17.209 12.050 1.00 48.53 101 GLY A N 1
ATOM 771 C CA . GLY A 1 101 ? 3.089 15.799 11.671 1.00 48.53 101 GLY A CA 1
ATOM 772 C C . GLY A 1 101 ? 1.795 15.148 12.152 1.00 48.53 101 GLY A C 1
ATOM 773 O O . GLY A 1 101 ? 1.297 14.233 11.505 1.00 48.53 101 GLY A O 1
ATOM 774 N N . LEU A 1 102 ? 1.179 15.648 13.233 1.00 47.97 102 LEU A N 1
ATOM 775 C CA . LEU A 1 102 ? -0.124 15.141 13.664 1.00 47.97 102 LEU A CA 1
ATOM 776 C C . LEU A 1 102 ? -1.175 15.610 12.663 1.00 47.97 102 LEU A C 1
ATOM 778 O O . LEU A 1 102 ? -1.625 16.756 12.687 1.00 47.97 102 LEU A O 1
ATOM 782 N N . ARG A 1 103 ? -1.514 14.729 11.722 1.00 48.53 103 ARG A N 1
ATOM 783 C CA . ARG A 1 103 ? -2.551 15.003 10.742 1.00 48.53 103 ARG A CA 1
ATOM 784 C C . ARG A 1 103 ? -3.908 14.873 11.433 1.00 48.53 103 ARG A C 1
ATOM 786 O O . ARG A 1 103 ? -4.187 13.806 11.982 1.00 48.53 103 ARG A O 1
ATOM 793 N N . PRO A 1 104 ? -4.744 15.924 11.419 1.00 42.72 104 PRO A N 1
ATOM 794 C CA . PRO A 1 104 ? -6.059 15.852 12.027 1.00 42.72 104 PRO A CA 1
ATOM 795 C C . PRO A 1 104 ? -6.914 14.759 11.359 1.00 42.72 104 PRO A C 1
ATOM 797 O O . PRO A 1 104 ? -6.680 14.418 10.190 1.00 42.72 104 PRO A O 1
ATOM 800 N N . PRO A 1 105 ? -7.919 14.229 12.076 1.00 47.16 105 PRO A N 1
ATOM 801 C CA . PRO A 1 105 ? -8.949 13.371 11.499 1.00 47.16 105 PRO A CA 1
ATOM 802 C C . PRO A 1 105 ? -9.479 13.932 10.177 1.00 47.16 105 PRO A C 1
ATOM 804 O O . PRO A 1 105 ? -9.759 15.126 10.073 1.00 47.16 105 PRO A O 1
ATOM 807 N N . GLY A 1 106 ? -9.668 13.083 9.165 1.00 51.03 106 GLY A N 1
ATOM 808 C CA . GLY A 1 106 ? -10.353 13.502 7.940 1.00 51.03 106 GLY A CA 1
ATOM 809 C C . GLY A 1 106 ? -10.099 12.608 6.735 1.00 51.03 106 GLY A C 1
ATOM 810 O O . GLY A 1 106 ? -9.203 11.769 6.736 1.00 51.03 106 GLY A O 1
ATOM 811 N N . TYR A 1 107 ? -10.895 12.772 5.685 1.00 61.19 107 TYR A N 1
ATOM 812 C CA . TYR A 1 107 ? -10.626 12.134 4.396 1.00 61.19 107 TYR A CA 1
ATOM 813 C C . TYR A 1 107 ? -9.436 12.810 3.695 1.00 61.19 107 TYR A C 1
ATOM 815 O O . TYR A 1 107 ? -9.228 14.009 3.896 1.00 61.19 107 TYR A O 1
ATOM 823 N N . PRO A 1 108 ? -8.663 12.079 2.866 1.00 67.19 108 PRO A N 1
ATOM 824 C CA . PRO A 1 108 ? -7.703 12.707 1.968 1.00 67.19 108 PRO A CA 1
ATOM 825 C C . PRO A 1 108 ? -8.405 13.750 1.092 1.00 67.19 108 PRO A C 1
ATOM 827 O O . PRO A 1 108 ? -9.445 13.468 0.498 1.00 67.19 108 PRO A O 1
ATOM 830 N N . LYS A 1 109 ? -7.836 14.949 1.014 1.00 72.62 109 LYS A N 1
ATOM 831 C CA . LYS A 1 109 ? -8.315 16.066 0.203 1.00 72.62 109 LYS A CA 1
ATOM 832 C C . LYS A 1 109 ? -7.505 16.123 -1.098 1.00 72.62 109 LYS A C 1
ATOM 834 O O . LYS A 1 109 ? -6.296 16.380 -1.041 1.00 72.62 109 LYS A O 1
ATOM 839 N N . PRO A 1 110 ? -8.128 15.894 -2.268 1.00 75.25 110 PRO A N 1
ATOM 840 C CA . PRO A 1 110 ? -7.455 16.042 -3.558 1.00 75.25 110 PRO A CA 1
ATOM 841 C C . PRO A 1 110 ? -6.815 17.428 -3.710 1.00 75.25 110 PRO A C 1
ATOM 843 O O . PRO A 1 110 ? -7.400 18.428 -3.295 1.00 75.25 110 PRO A O 1
ATOM 846 N N . GLY A 1 111 ? -5.606 17.492 -4.273 1.00 70.38 111 GLY A N 1
ATOM 847 C CA . GLY A 1 111 ? -4.869 18.744 -4.482 1.00 70.38 111 GLY A CA 1
ATOM 848 C C . GLY A 1 111 ? -4.200 19.329 -3.233 1.00 70.38 111 GLY A C 1
ATOM 849 O O . GLY A 1 111 ? -3.455 20.294 -3.354 1.00 70.38 111 GLY A O 1
ATOM 850 N N . GLN A 1 112 ? -4.434 18.754 -2.048 1.00 72.00 112 GLN A N 1
ATOM 851 C CA . GLN A 1 112 ? -3.720 19.108 -0.812 1.00 72.00 112 GLN A CA 1
ATOM 852 C C . GLN A 1 112 ? -2.882 17.931 -0.319 1.00 72.00 112 GLN A C 1
ATOM 854 O O . GLN A 1 112 ? -1.684 18.059 -0.100 1.00 72.00 112 GLN A O 1
ATOM 859 N N . ASP A 1 113 ? -3.525 16.773 -0.178 1.00 66.94 113 ASP A N 1
ATOM 860 C CA . ASP A 1 113 ? -2.914 15.570 0.387 1.00 66.94 113 ASP A CA 1
ATOM 861 C C . ASP A 1 113 ? -2.361 14.619 -0.678 1.00 66.94 113 ASP A C 1
ATOM 863 O O . ASP A 1 113 ? -1.570 13.730 -0.375 1.00 66.94 113 ASP A O 1
ATOM 867 N N . LEU A 1 114 ? -2.822 14.793 -1.916 1.00 72.19 114 LEU A N 1
ATOM 868 C CA . LEU A 1 114 ? -2.354 14.112 -3.111 1.00 72.19 114 LEU A CA 1
ATOM 869 C C . LEU A 1 114 ? -2.227 15.169 -4.204 1.00 72.19 114 LEU A C 1
ATOM 871 O O . LEU A 1 114 ? -3.231 15.771 -4.599 1.00 72.19 114 LEU A O 1
ATOM 875 N N . VAL A 1 115 ? -1.004 15.392 -4.669 1.00 73.75 115 VAL A N 1
ATOM 876 C CA . VAL A 1 115 ? -0.685 16.364 -5.716 1.00 73.75 115 VAL A CA 1
ATOM 877 C C . VAL A 1 115 ? -0.071 15.614 -6.891 1.00 73.75 115 VAL A C 1
ATOM 879 O O . VAL A 1 115 ? 0.734 14.704 -6.701 1.00 73.75 115 VAL A O 1
ATOM 882 N N . TYR A 1 116 ? -0.488 15.974 -8.102 1.00 77.81 116 TYR A N 1
ATOM 883 C CA . TYR A 1 116 ? 0.157 15.508 -9.321 1.00 77.81 116 TYR A CA 1
ATOM 884 C C . TYR A 1 116 ? 1.320 16.445 -9.641 1.00 77.81 116 TYR A C 1
ATOM 886 O O . TYR A 1 116 ? 1.101 17.624 -9.909 1.00 77.81 116 TYR A O 1
ATOM 894 N N . GLU A 1 117 ? 2.539 15.922 -9.565 1.00 74.69 117 GLU A N 1
ATOM 895 C CA . GLU A 1 117 ? 3.773 16.674 -9.783 1.00 74.69 117 GLU A CA 1
ATOM 896 C C . GLU A 1 117 ? 4.359 16.346 -11.162 1.00 74.69 117 GLU A C 1
ATOM 898 O O . GLU A 1 117 ? 4.423 15.179 -11.556 1.00 74.69 117 GLU A O 1
ATOM 903 N N . THR A 1 118 ? 4.777 17.376 -11.899 1.00 81.38 118 THR A N 1
ATOM 904 C CA . THR A 1 118 ? 5.282 17.257 -13.281 1.00 81.38 118 THR A CA 1
ATOM 905 C C . THR A 1 118 ? 6.580 18.022 -13.524 1.00 81.38 118 THR A C 1
ATOM 907 O O . THR A 1 118 ? 7.022 18.113 -14.667 1.00 81.38 118 THR A O 1
ATOM 910 N N . SER A 1 119 ? 7.169 18.626 -12.492 1.00 78.25 119 SER A N 1
ATOM 911 C CA . SER A 1 119 ? 8.423 19.380 -12.610 1.00 78.25 119 SER A CA 1
ATOM 912 C C . SER A 1 119 ? 9.640 18.486 -12.855 1.00 78.25 119 SER A C 1
ATOM 914 O O . SER A 1 119 ? 10.585 18.915 -13.518 1.00 78.25 119 SER A O 1
ATOM 916 N N . GLU A 1 120 ? 9.623 17.240 -12.372 1.00 76.94 120 GLU A N 1
ATOM 917 C CA . GLU A 1 120 ? 10.681 16.272 -12.654 1.00 76.94 120 GLU A CA 1
ATOM 918 C C . GLU A 1 120 ? 10.608 15.783 -14.104 1.00 76.94 120 GLU A C 1
ATOM 920 O O . GLU A 1 120 ? 9.561 15.359 -14.598 1.00 76.94 120 GLU A O 1
ATOM 925 N N . THR A 1 121 ? 11.754 15.793 -14.783 1.00 79.44 121 THR A N 1
ATOM 926 C CA . THR A 1 121 ? 11.894 15.283 -16.149 1.00 79.44 121 THR A CA 1
ATOM 927 C C . THR A 1 121 ? 12.972 14.206 -16.204 1.00 79.44 121 THR A C 1
ATOM 929 O O . THR A 1 121 ? 13.923 14.210 -15.424 1.00 79.44 121 THR A O 1
ATOM 932 N N . LEU A 1 122 ? 12.799 13.255 -17.121 1.00 82.94 122 LEU A N 1
ATOM 933 C CA . LEU A 1 122 ? 13.695 12.121 -17.316 1.00 82.94 122 LEU A CA 1
ATOM 934 C C . LEU A 1 122 ? 13.850 11.867 -18.815 1.00 82.94 122 LEU A C 1
ATOM 936 O O . LEU A 1 122 ? 12.856 11.619 -19.499 1.00 82.94 122 LEU A O 1
ATOM 940 N N . ASP A 1 123 ? 15.083 11.892 -19.318 1.00 88.56 123 ASP A N 1
ATOM 941 C CA . ASP A 1 123 ? 15.371 11.454 -20.683 1.00 88.56 123 ASP A CA 1
ATOM 942 C C . ASP A 1 123 ? 15.394 9.922 -20.731 1.00 88.56 123 ASP A C 1
ATOM 944 O O . ASP A 1 123 ? 16.309 9.265 -20.228 1.00 88.56 123 ASP A O 1
ATOM 948 N N . LEU A 1 124 ? 14.353 9.349 -21.331 1.00 92.38 124 LEU A N 1
ATOM 949 C CA . LEU A 1 124 ? 14.147 7.905 -21.382 1.00 92.38 124 LEU A CA 1
ATOM 950 C C . LEU A 1 124 ? 15.188 7.184 -22.243 1.00 92.38 124 LEU A C 1
ATOM 952 O O . LEU A 1 124 ? 15.406 5.993 -22.032 1.00 92.38 124 LEU A O 1
ATOM 956 N N . GLU A 1 125 ? 15.844 7.875 -23.174 1.00 93.75 125 GLU A N 1
ATOM 957 C CA . GLU A 1 125 ? 16.793 7.276 -24.116 1.00 93.75 125 GLU A CA 1
ATOM 958 C C . GLU A 1 125 ? 18.221 7.307 -23.581 1.00 93.75 125 GLU A C 1
ATOM 960 O O . GLU A 1 125 ? 18.984 6.363 -23.792 1.00 93.75 125 GLU A O 1
ATOM 965 N N . THR A 1 126 ? 18.576 8.357 -22.840 1.00 93.56 126 THR A N 1
ATOM 966 C CA . THR A 1 126 ? 19.969 8.595 -22.437 1.00 93.56 126 THR A CA 1
ATOM 967 C C . THR A 1 126 ? 20.238 8.393 -20.952 1.00 93.56 126 THR A C 1
ATOM 969 O O . THR A 1 126 ? 21.402 8.243 -20.580 1.00 93.56 126 THR A O 1
ATOM 972 N N . VAL A 1 127 ? 19.208 8.320 -20.092 1.00 88.62 127 VAL A N 1
ATOM 973 C CA . VAL A 1 127 ? 19.450 8.148 -18.652 1.00 88.62 127 VAL A CA 1
ATOM 974 C C . VAL A 1 127 ? 20.251 6.873 -18.365 1.00 88.62 127 VAL A C 1
ATOM 976 O O . VAL A 1 127 ? 19.969 5.810 -18.932 1.00 88.62 127 VAL A O 1
ATOM 979 N N . SER A 1 128 ? 21.260 6.996 -17.497 1.00 87.69 128 SER A N 1
ATOM 980 C CA . SER A 1 128 ? 22.065 5.867 -17.022 1.00 87.69 128 SER A CA 1
ATOM 981 C C . SER A 1 128 ? 21.208 4.920 -16.190 1.00 87.69 128 SER A C 1
ATOM 983 O O . SER A 1 128 ? 20.456 5.367 -15.323 1.00 87.69 128 SER A O 1
ATOM 985 N N . LEU A 1 129 ? 21.334 3.614 -16.428 1.00 85.06 129 LEU A N 1
ATOM 986 C CA . LEU A 1 129 ? 20.608 2.599 -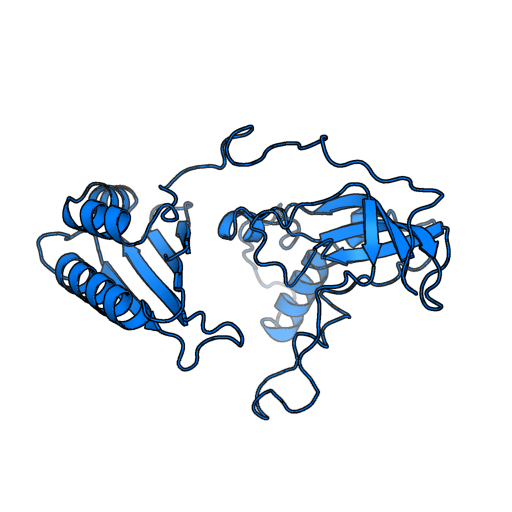15.663 1.00 85.06 129 LEU A CA 1
ATOM 987 C C . LEU A 1 129 ? 21.442 2.020 -14.518 1.00 85.06 129 LEU A C 1
ATOM 989 O O . LEU A 1 129 ? 20.875 1.352 -13.659 1.00 85.06 129 LEU A O 1
ATOM 993 N N . ASN A 1 130 ? 22.756 2.278 -14.488 1.00 84.25 130 ASN A N 1
ATOM 994 C CA . ASN A 1 130 ? 23.689 1.812 -13.455 1.00 84.25 130 ASN A CA 1
ATOM 995 C C . ASN A 1 130 ? 23.615 0.284 -13.212 1.00 84.25 130 ASN A C 1
ATOM 997 O O . ASN A 1 130 ? 23.545 -0.169 -12.072 1.00 84.25 130 ASN A O 1
ATOM 1001 N N . GLY A 1 131 ? 23.577 -0.528 -14.276 1.00 82.44 131 GLY A N 1
ATOM 1002 C CA . GLY A 1 131 ? 23.386 -1.988 -14.204 1.00 82.44 131 GLY A CA 1
ATOM 1003 C C . GLY A 1 131 ? 21.931 -2.427 -13.980 1.00 82.44 131 GLY A C 1
ATOM 1004 O O . GLY A 1 131 ? 21.636 -3.616 -13.828 1.00 82.44 131 GLY A O 1
ATOM 1005 N N . GLY A 1 132 ? 21.017 -1.463 -13.936 1.00 86.00 132 GLY A N 1
ATOM 1006 C CA . GLY A 1 132 ? 19.601 -1.617 -13.668 1.00 86.00 132 GLY A CA 1
ATOM 1007 C C . GLY A 1 132 ? 18.714 -1.714 -14.911 1.00 86.00 132 GLY A C 1
ATOM 1008 O O . GLY A 1 132 ? 19.121 -2.174 -15.973 1.00 86.00 132 GLY A O 1
ATOM 1009 N N . PHE A 1 133 ? 17.458 -1.300 -14.782 1.00 89.44 133 PHE A N 1
ATOM 1010 C CA . PHE A 1 133 ? 16.470 -1.277 -15.854 1.00 89.44 133 PHE A CA 1
ATOM 1011 C C . PHE A 1 133 ? 15.432 -0.173 -15.649 1.00 89.44 133 PHE A C 1
ATOM 1013 O O . PHE A 1 133 ? 14.989 0.100 -14.535 1.00 89.44 133 PHE A O 1
ATOM 1020 N N . LEU A 1 134 ? 15.031 0.462 -16.748 1.00 90.62 134 LEU A N 1
ATOM 1021 C CA . LEU A 1 134 ? 14.013 1.503 -16.792 1.00 90.62 134 LEU A CA 1
ATOM 1022 C C . LEU A 1 134 ? 12.646 0.880 -17.050 1.00 90.62 134 LEU A C 1
ATOM 1024 O O . LEU A 1 134 ? 12.477 0.060 -17.954 1.00 90.62 134 LEU A O 1
ATOM 1028 N N . THR A 1 135 ? 11.650 1.328 -16.301 1.00 91.56 135 THR A N 1
ATOM 1029 C CA . THR A 1 135 ? 10.272 0.860 -16.413 1.00 91.56 135 THR A CA 1
ATOM 1030 C C . THR A 1 135 ? 9.291 2.006 -16.605 1.00 91.56 135 THR A C 1
ATOM 1032 O O . THR A 1 135 ? 9.553 3.127 -16.174 1.00 91.56 135 THR A O 1
ATOM 1035 N N . LYS A 1 136 ? 8.153 1.706 -17.237 1.00 93.38 136 LYS A N 1
ATOM 1036 C CA . LYS A 1 136 ? 6.961 2.555 -17.292 1.00 93.38 136 LYS A CA 1
ATOM 1037 C C . LYS A 1 136 ? 5.832 1.917 -16.497 1.00 93.38 136 LYS A C 1
ATOM 1039 O O . LYS A 1 136 ? 5.449 0.785 -16.796 1.00 93.38 136 LYS A O 1
ATOM 1044 N N . THR A 1 137 ? 5.264 2.651 -15.552 1.00 91.38 137 THR A N 1
ATOM 1045 C CA . THR A 1 137 ? 4.064 2.236 -14.819 1.00 91.38 137 THR A CA 1
ATOM 1046 C C . THR A 1 137 ? 2.853 2.236 -15.746 1.00 91.38 137 THR A C 1
ATOM 1048 O O . THR A 1 137 ? 2.610 3.202 -16.469 1.00 91.38 137 THR A O 1
ATOM 1051 N N . LEU A 1 138 ? 2.102 1.134 -15.749 1.00 93.44 138 LEU A N 1
ATOM 1052 C CA . LEU A 1 138 ? 0.888 0.964 -16.554 1.00 93.44 138 LEU A CA 1
ATOM 1053 C C . LEU A 1 138 ? -0.366 0.952 -15.691 1.00 93.44 138 LEU A C 1
ATOM 1055 O O . LEU A 1 138 ? -1.384 1.517 -16.073 1.00 93.44 138 LEU A O 1
ATOM 1059 N N . LEU A 1 139 ? -0.288 0.257 -14.558 1.00 91.50 139 LEU A N 1
ATOM 1060 C CA . LEU A 1 139 ? -1.391 0.055 -13.633 1.00 91.50 139 LEU A CA 1
ATOM 1061 C C . LEU A 1 139 ? -0.881 0.236 -12.212 1.00 91.50 139 LEU A C 1
ATOM 1063 O O . LEU A 1 139 ? 0.259 -0.111 -11.905 1.00 91.50 139 LEU A O 1
ATOM 1067 N N . ILE A 1 140 ? -1.762 0.732 -11.362 1.00 88.00 140 ILE A N 1
ATOM 1068 C CA . ILE A 1 140 ? -1.526 1.032 -9.956 1.00 88.00 140 ILE A CA 1
ATOM 1069 C C . ILE A 1 140 ? -2.680 0.436 -9.154 1.00 88.00 140 ILE A C 1
ATOM 1071 O O . ILE A 1 140 ? -3.829 0.490 -9.595 1.00 88.00 140 ILE A O 1
ATOM 1075 N N . SER A 1 141 ? -2.373 -0.169 -8.011 1.00 85.44 141 SER A N 1
ATOM 1076 C CA . SER A 1 141 ? -3.354 -0.780 -7.118 1.00 85.44 141 SER A CA 1
ATOM 1077 C C . SER A 1 141 ? -3.541 0.102 -5.885 1.00 85.44 141 SER A C 1
ATOM 1079 O O . SER A 1 141 ? -2.677 0.110 -5.005 1.00 85.44 141 SER A O 1
ATOM 1081 N N . PRO A 1 142 ? -4.622 0.897 -5.810 1.00 81.06 142 PRO A N 1
ATOM 1082 C CA . PRO A 1 142 ? -4.941 1.647 -4.607 1.00 81.06 142 PRO A CA 1
ATOM 1083 C C . PRO A 1 142 ? -5.477 0.694 -3.537 1.00 81.06 142 PRO A C 1
ATOM 1085 O O . PRO A 1 142 ? -6.579 0.164 -3.656 1.00 81.06 142 PRO A O 1
ATOM 1088 N N . GLU A 1 143 ? -4.702 0.484 -2.478 1.00 74.50 143 GLU A N 1
ATOM 1089 C CA . GLU A 1 143 ? -5.059 -0.453 -1.413 1.00 74.50 143 GLU A CA 1
ATOM 1090 C C . GLU A 1 143 ? -5.571 0.260 -0.149 1.00 74.50 143 GLU A C 1
ATOM 1092 O O . GLU A 1 143 ? -5.153 1.384 0.148 1.00 74.50 143 GLU A O 1
ATOM 1097 N N . PRO A 1 144 ? -6.450 -0.372 0.655 1.00 71.44 144 PRO A N 1
ATOM 1098 C CA . PRO A 1 144 ? -6.967 0.249 1.876 1.00 71.44 144 PRO A CA 1
ATOM 1099 C C . PRO A 1 144 ? -5.870 0.659 2.869 1.00 71.44 144 PRO A C 1
ATOM 1101 O O . PRO A 1 144 ? -5.975 1.714 3.493 1.00 71.44 144 PRO A O 1
ATOM 1104 N N . TRP A 1 145 ? -4.779 -0.112 2.962 1.00 63.16 145 TRP A N 1
ATOM 1105 C CA . TRP A 1 145 ? -3.646 0.204 3.842 1.00 63.16 145 TRP A CA 1
ATOM 1106 C C . TRP A 1 145 ? -2.872 1.463 3.406 1.00 63.16 145 TRP A C 1
ATOM 1108 O O . TRP A 1 145 ? -2.151 2.055 4.210 1.00 63.16 145 TRP A O 1
ATOM 1118 N N . LEU A 1 146 ? -3.070 1.958 2.177 1.00 65.12 146 LEU A N 1
ATOM 1119 C CA . LEU A 1 146 ? -2.492 3.235 1.736 1.00 65.12 146 LEU A CA 1
ATOM 1120 C C . LEU A 1 146 ? -3.090 4.416 2.493 1.00 65.12 146 LEU A C 1
ATOM 1122 O O . LEU A 1 146 ? -2.414 5.425 2.714 1.00 65.12 146 LEU A O 1
ATOM 1126 N N . ARG A 1 147 ? -4.337 4.278 2.963 1.00 62.09 147 ARG A N 1
ATOM 1127 C CA . ARG A 1 147 ? -4.981 5.293 3.795 1.00 62.09 147 ARG A CA 1
ATOM 1128 C C . ARG A 1 147 ? -4.209 5.529 5.085 1.00 62.09 147 ARG A C 1
ATOM 1130 O O . ARG A 1 147 ? -4.148 6.674 5.523 1.00 62.09 147 ARG A O 1
ATOM 1137 N N . GLU A 1 148 ? -3.631 4.489 5.677 1.00 52.88 148 GLU A N 1
ATOM 1138 C CA . GLU A 1 148 ? -2.908 4.585 6.948 1.00 52.88 148 GLU A CA 1
ATOM 1139 C C . GLU A 1 148 ? -1.640 5.422 6.824 1.00 52.88 148 GLU A C 1
ATOM 1141 O O . GLU A 1 148 ? -1.264 6.156 7.733 1.00 52.88 148 GLU A O 1
ATOM 1146 N N . ARG A 1 149 ? -0.986 5.314 5.668 1.00 49.66 149 ARG A N 1
ATOM 1147 C CA . ARG A 1 149 ? 0.313 5.935 5.437 1.00 49.66 149 ARG A CA 1
ATOM 1148 C C . ARG A 1 149 ? 0.194 7.299 4.777 1.00 49.66 149 ARG A C 1
ATOM 1150 O O . ARG A 1 149 ? 1.133 8.076 4.891 1.00 49.66 149 ARG A O 1
ATOM 1157 N N . LEU A 1 150 ? -0.914 7.575 4.070 1.00 52.84 150 LEU A N 1
ATOM 1158 C CA . LEU A 1 150 ? -1.062 8.733 3.166 1.00 52.84 150 LEU A CA 1
ATOM 1159 C C . LEU A 1 150 ? 0.150 8.899 2.241 1.00 52.84 150 LEU A C 1
ATOM 1161 O O . LEU A 1 150 ? 0.479 9.990 1.787 1.00 52.84 150 LEU A O 1
ATOM 1165 N N . ARG A 1 151 ? 0.810 7.772 1.986 1.00 56.25 151 ARG A N 1
ATOM 1166 C CA . ARG A 1 151 ? 1.935 7.617 1.089 1.00 56.25 151 ARG A CA 1
ATOM 1167 C C . ARG A 1 151 ? 1.384 6.919 -0.133 1.00 56.25 151 ARG A C 1
ATOM 1169 O O . ARG A 1 151 ? 0.664 5.929 -0.007 1.00 56.25 151 ARG A O 1
ATOM 1176 N N . VAL A 1 152 ? 1.750 7.419 -1.301 1.00 58.50 152 VAL A N 1
ATOM 1177 C CA . VAL A 1 152 ? 1.389 6.820 -2.588 1.00 58.50 152 VAL A CA 1
ATOM 1178 C C . VAL A 1 152 ? 2.384 5.694 -2.895 1.00 58.50 152 VAL A C 1
ATOM 1180 O O . VAL A 1 152 ? 3.096 5.697 -3.892 1.00 58.50 152 VAL A O 1
ATOM 1183 N N . VAL A 1 153 ? 2.464 4.742 -1.969 1.00 59.72 153 VAL A N 1
ATOM 1184 C CA . VAL A 1 153 ? 3.183 3.473 -2.119 1.00 59.72 153 VAL A CA 1
ATOM 1185 C C . VAL A 1 153 ? 2.142 2.460 -2.562 1.00 59.72 153 VAL A C 1
ATOM 1187 O O . VAL A 1 153 ? 1.005 2.571 -2.149 1.00 59.72 153 VAL A O 1
ATOM 1190 N N . GLY A 1 154 ? 2.458 1.481 -3.396 1.00 68.19 154 GLY A N 1
ATOM 1191 C CA . GLY A 1 154 ? 1.473 0.447 -3.714 1.00 68.19 154 GLY A CA 1
ATOM 1192 C C . GLY A 1 154 ? 1.938 -0.470 -4.819 1.00 68.19 154 GLY A C 1
ATOM 1193 O O . GLY A 1 154 ? 2.916 -0.169 -5.514 1.00 68.19 154 GLY A O 1
ATOM 1194 N N . TYR A 1 155 ? 1.243 -1.594 -4.966 1.00 79.69 155 TYR A N 1
ATOM 1195 C CA . TYR A 1 155 ? 1.515 -2.506 -6.065 1.00 79.69 155 TYR A CA 1
ATOM 1196 C C . TYR A 1 155 ? 1.155 -1.860 -7.393 1.00 79.69 155 TYR A C 1
ATOM 1198 O O . TYR A 1 155 ? 0.219 -1.068 -7.499 1.00 79.69 155 TYR A O 1
ATOM 1206 N N . GLY A 1 156 ? 1.868 -2.253 -8.433 1.00 87.38 156 GLY A N 1
ATOM 1207 C CA . GLY A 1 156 ? 1.473 -1.921 -9.782 1.00 87.38 156 GLY A CA 1
ATOM 1208 C C . GLY A 1 156 ? 2.097 -2.848 -10.804 1.00 87.38 156 GLY A C 1
ATOM 1209 O O . GLY A 1 156 ? 2.929 -3.699 -10.486 1.00 87.38 156 GLY A O 1
ATOM 1210 N N . VAL A 1 157 ? 1.655 -2.672 -12.044 1.00 91.62 157 VAL A N 1
ATOM 1211 C CA . VAL A 1 157 ? 2.209 -3.360 -13.207 1.00 91.62 157 VAL A CA 1
ATOM 1212 C C . VAL A 1 157 ? 3.041 -2.369 -13.993 1.00 91.62 157 VAL A C 1
ATOM 1214 O O . VAL A 1 157 ? 2.569 -1.284 -14.343 1.00 91.62 157 VAL A O 1
ATOM 1217 N N . VAL A 1 158 ? 4.263 -2.773 -14.314 1.00 92.44 158 VAL A N 1
ATOM 1218 C CA . VAL A 1 158 ? 5.202 -1.984 -15.102 1.00 92.44 158 VAL A CA 1
ATOM 1219 C C . VAL A 1 158 ? 5.604 -2.713 -16.379 1.00 92.44 158 VAL A C 1
ATOM 1221 O O . VAL A 1 158 ? 5.607 -3.944 -16.436 1.00 92.44 158 VAL A O 1
ATOM 1224 N N . LYS A 1 159 ? 5.979 -1.946 -17.404 1.00 95.81 159 LYS A N 1
ATOM 1225 C CA . LYS A 1 159 ? 6.652 -2.438 -18.610 1.00 95.81 159 LYS A CA 1
ATOM 1226 C C . LYS A 1 159 ? 8.116 -2.028 -18.585 1.00 95.81 159 LYS A C 1
ATOM 1228 O O . LYS A 1 159 ? 8.408 -0.854 -18.380 1.00 95.81 159 LYS A O 1
ATOM 1233 N N . VAL A 1 160 ? 9.019 -2.960 -18.856 1.00 95.31 160 VAL A N 1
ATOM 1234 C CA . VAL A 1 160 ? 10.449 -2.674 -19.018 1.00 95.31 160 VAL A CA 1
ATOM 1235 C C . VAL A 1 160 ? 10.670 -1.985 -20.365 1.00 95.31 160 VAL A C 1
ATOM 1237 O O . VAL A 1 160 ? 10.247 -2.495 -21.404 1.00 95.31 160 VAL A O 1
ATOM 1240 N N . LEU A 1 161 ? 11.313 -0.818 -20.352 1.00 96.38 161 LEU A N 1
ATOM 1241 C CA . LEU A 1 161 ? 11.638 -0.038 -21.549 1.00 96.38 161 LEU A CA 1
ATOM 1242 C C . LEU A 1 161 ? 13.080 -0.274 -22.002 1.00 96.38 161 LEU A C 1
ATOM 1244 O O . LEU A 1 161 ? 13.315 -0.573 -23.167 1.00 96.38 161 LEU A O 1
ATOM 1248 N N . ARG A 1 162 ? 14.034 -0.182 -21.071 1.00 95.94 162 ARG A N 1
ATOM 1249 C CA . ARG A 1 162 ? 15.470 -0.420 -21.283 1.00 95.94 162 ARG A CA 1
ATOM 1250 C C . ARG A 1 162 ? 16.013 -1.236 -20.115 1.00 95.94 162 ARG A C 1
ATOM 1252 O O . ARG A 1 162 ? 15.491 -1.121 -19.009 1.00 95.94 162 ARG A O 1
ATOM 1259 N N . SER A 1 163 ? 17.031 -2.059 -20.342 1.00 94.12 163 SER A N 1
ATOM 1260 C CA . SER A 1 163 ? 17.603 -2.907 -19.293 1.00 94.12 163 SER A CA 1
ATOM 1261 C C . SER A 1 163 ? 19.077 -3.206 -19.541 1.00 94.12 163 SER A C 1
ATOM 1263 O O . SER A 1 163 ? 19.457 -3.560 -20.652 1.00 94.12 163 SER A O 1
ATOM 1265 N N . GLU A 1 164 ? 19.868 -3.107 -18.480 1.00 92.44 164 GLU A N 1
ATOM 1266 C CA . GLU A 1 164 ? 21.214 -3.668 -18.318 1.00 92.44 164 GLU A CA 1
ATOM 1267 C C . GLU A 1 164 ? 21.183 -4.894 -17.376 1.00 92.44 164 GLU A C 1
ATOM 1269 O O . GLU A 1 164 ? 22.192 -5.569 -17.178 1.00 92.44 164 GLU A O 1
ATOM 1274 N N . ASN A 1 165 ? 20.013 -5.215 -16.807 1.00 85.31 165 ASN A N 1
ATOM 1275 C CA . ASN A 1 165 ? 19.825 -6.298 -15.851 1.00 85.31 165 ASN A CA 1
ATOM 1276 C C . ASN A 1 165 ? 19.450 -7.615 -16.561 1.00 85.31 165 ASN A C 1
ATOM 1278 O O . ASN A 1 165 ? 18.420 -7.671 -17.237 1.00 85.31 165 ASN A O 1
ATOM 1282 N N . PRO A 1 166 ? 20.184 -8.725 -16.347 1.00 87.69 166 PRO A N 1
ATOM 1283 C CA . PRO A 1 166 ? 19.936 -9.985 -17.053 1.00 87.69 166 PRO A CA 1
ATOM 1284 C C . PRO A 1 166 ? 18.594 -10.651 -16.705 1.00 87.69 166 PRO A C 1
ATOM 1286 O O . PRO A 1 166 ? 18.122 -11.509 -17.450 1.00 87.69 166 PRO A O 1
ATOM 1289 N N . LYS A 1 167 ? 17.949 -10.280 -15.589 1.00 84.94 167 LYS A N 1
ATOM 1290 C CA . LYS A 1 167 ? 16.643 -10.835 -15.192 1.00 84.94 167 LYS A CA 1
ATOM 1291 C C . LYS A 1 167 ? 15.482 -10.226 -15.9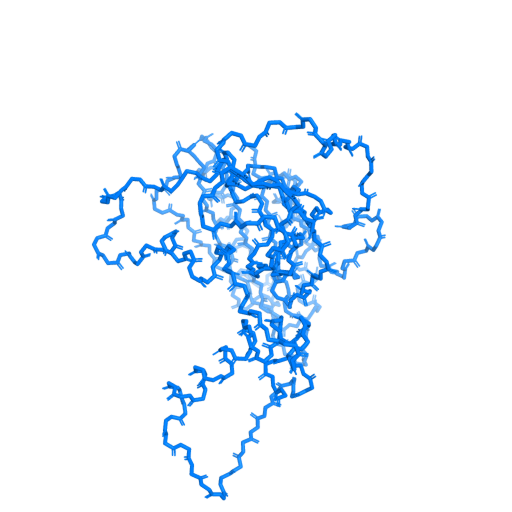77 1.00 84.94 167 LYS A C 1
ATOM 1293 O O . LYS A 1 167 ? 14.442 -10.875 -16.097 1.00 84.94 167 LYS A O 1
ATOM 1298 N N . PHE A 1 168 ? 15.637 -9.024 -16.530 1.00 89.69 168 PHE A N 1
ATOM 1299 C CA . PHE A 1 168 ? 14.570 -8.280 -17.200 1.00 89.69 168 PHE A CA 1
ATOM 1300 C C . PHE A 1 168 ? 14.996 -7.856 -18.599 1.00 89.69 168 PHE A C 1
ATOM 1302 O O . PHE A 1 168 ? 16.018 -7.203 -18.763 1.00 89.69 168 PHE A O 1
ATOM 1309 N N . ALA A 1 169 ? 14.195 -8.182 -19.610 1.00 95.06 169 ALA A N 1
ATOM 1310 C CA . ALA A 1 169 ? 14.426 -7.722 -20.973 1.00 95.06 169 ALA A CA 1
ATOM 1311 C C . ALA A 1 169 ? 13.472 -6.568 -21.324 1.00 95.06 169 ALA A C 1
ATOM 1313 O O . ALA A 1 169 ? 12.344 -6.537 -20.818 1.00 95.06 169 ALA A O 1
ATOM 1314 N N . PRO A 1 170 ? 13.864 -5.640 -22.217 1.00 96.81 170 PRO A N 1
ATOM 1315 C CA . PRO A 1 170 ? 12.930 -4.687 -22.809 1.00 96.81 170 PRO A CA 1
ATOM 1316 C C . PRO A 1 170 ? 11.666 -5.380 -23.337 1.00 96.81 170 PRO A C 1
ATOM 1318 O O . PRO A 1 170 ? 11.731 -6.402 -24.018 1.00 96.81 170 PRO A O 1
ATOM 1321 N N . GLY A 1 171 ? 10.501 -4.828 -23.001 1.00 95.75 171 GLY A N 1
ATOM 1322 C CA . GLY A 1 171 ? 9.194 -5.386 -23.346 1.00 95.75 171 GLY A CA 1
ATOM 1323 C C . GLY A 1 171 ? 8.625 -6.397 -22.348 1.00 95.75 171 GLY A C 1
ATOM 1324 O O . GLY A 1 171 ? 7.448 -6.736 -22.473 1.00 95.75 171 GLY A O 1
ATOM 1325 N N . ASP A 1 172 ? 9.393 -6.848 -21.353 1.00 95.00 172 ASP A N 1
ATOM 1326 C CA . ASP A 1 172 ? 8.841 -7.648 -20.260 1.00 95.00 172 ASP A CA 1
ATOM 1327 C C . ASP A 1 172 ? 7.870 -6.822 -19.405 1.00 95.00 172 ASP A C 1
ATOM 1329 O O . ASP A 1 172 ? 8.009 -5.604 -19.252 1.00 95.00 172 ASP A O 1
ATOM 1333 N N . TYR A 1 173 ? 6.893 -7.512 -18.821 1.00 94.56 173 TYR A N 1
ATOM 1334 C CA . TYR A 1 173 ? 6.009 -6.960 -17.803 1.00 94.56 173 TYR A CA 1
ATOM 1335 C C . TYR A 1 173 ? 6.434 -7.475 -16.434 1.00 94.56 173 TYR A C 1
ATOM 1337 O O . TYR A 1 173 ? 6.868 -8.622 -16.304 1.00 94.56 173 TYR A O 1
ATOM 1345 N N . ALA A 1 174 ? 6.299 -6.640 -15.412 1.00 90.25 174 ALA A N 1
ATOM 1346 C CA . ALA A 1 174 ? 6.576 -7.018 -14.036 1.00 90.25 174 ALA A CA 1
ATOM 1347 C C . ALA A 1 174 ? 5.526 -6.444 -13.084 1.00 90.25 174 ALA A C 1
ATOM 1349 O O . ALA A 1 174 ? 4.908 -5.421 -13.379 1.00 90.25 174 ALA A O 1
ATOM 1350 N N . MET A 1 175 ? 5.345 -7.106 -11.947 1.00 87.12 175 MET A N 1
ATOM 1351 C CA . MET A 1 175 ? 4.482 -6.668 -10.858 1.00 87.12 175 MET A CA 1
ATOM 1352 C C . MET A 1 175 ? 5.239 -6.673 -9.537 1.00 87.12 175 MET A C 1
ATOM 1354 O O . MET A 1 175 ? 6.001 -7.593 -9.259 1.00 87.12 175 MET A O 1
ATOM 1358 N N . GLY A 1 176 ? 4.976 -5.673 -8.708 1.00 80.62 176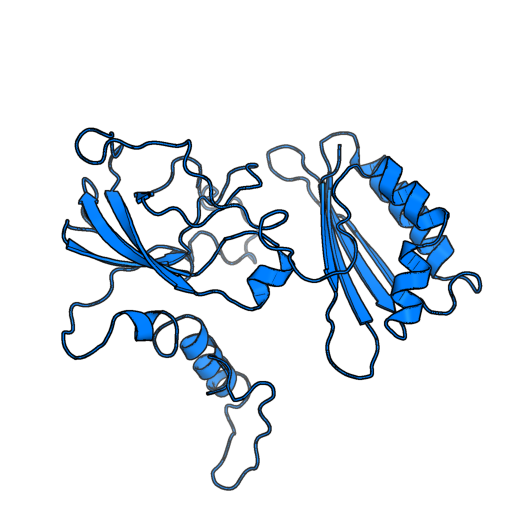 GLY A N 1
ATOM 1359 C CA . GLY A 1 176 ? 5.500 -5.563 -7.352 1.00 80.62 176 GLY A CA 1
ATOM 1360 C C . GLY A 1 176 ? 5.152 -4.202 -6.770 1.00 80.62 176 GLY A C 1
ATOM 1361 O O . GLY A 1 176 ? 4.387 -3.450 -7.383 1.00 80.62 176 GLY A O 1
ATOM 1362 N N . LEU A 1 177 ? 5.721 -3.868 -5.612 1.00 75.81 177 LEU A N 1
ATOM 1363 C CA . LEU A 1 177 ? 5.621 -2.505 -5.102 1.00 75.81 177 LEU A CA 1
ATOM 1364 C C . LEU A 1 177 ? 6.409 -1.562 -6.012 1.00 75.81 177 LEU A C 1
ATOM 1366 O O . LEU A 1 177 ? 7.608 -1.732 -6.228 1.00 75.81 177 LEU A O 1
ATOM 1370 N N . ILE A 1 178 ? 5.735 -0.535 -6.524 1.00 75.25 178 ILE A N 1
ATOM 1371 C CA . ILE A 1 178 ? 6.369 0.521 -7.315 1.00 75.25 178 ILE A CA 1
ATOM 1372 C C . ILE A 1 178 ? 6.755 1.637 -6.339 1.00 75.25 178 ILE A C 1
ATOM 1374 O O . ILE A 1 178 ? 6.003 2.588 -6.135 1.00 75.25 178 ILE A O 1
ATOM 1378 N N . HIS A 1 179 ? 7.888 1.462 -5.653 1.00 63.09 179 HIS A N 1
ATOM 1379 C CA . HIS A 1 179 ? 8.329 2.331 -4.557 1.00 63.09 179 HIS A CA 1
ATOM 1380 C C . HIS A 1 179 ? 9.858 2.490 -4.506 1.00 63.09 179 HIS A C 1
ATOM 1382 O O . HIS A 1 179 ? 10.596 1.516 -4.620 1.00 63.09 179 HIS A O 1
ATOM 1388 N N . LYS A 1 180 ? 10.322 3.716 -4.226 1.00 54.22 180 LYS A N 1
ATOM 1389 C CA . LYS A 1 180 ? 11.657 4.033 -3.689 1.00 54.22 180 LYS A CA 1
ATOM 1390 C C . LYS A 1 180 ? 11.769 3.704 -2.183 1.00 54.22 180 LYS A C 1
ATOM 1392 O O . LYS A 1 180 ? 11.684 4.597 -1.345 1.00 54.22 180 LYS A O 1
ATOM 1397 N N . PHE A 1 181 ? 11.909 2.432 -1.807 1.00 44.09 181 PHE A N 1
ATOM 1398 C CA . PHE A 1 181 ? 12.153 2.080 -0.398 1.00 44.09 181 PHE A CA 1
ATOM 1399 C C . PHE A 1 181 ? 13.521 2.602 0.066 1.00 44.09 181 PHE A C 1
ATOM 1401 O O . PHE A 1 181 ? 14.520 2.315 -0.581 1.00 44.09 181 PHE A O 1
ATOM 1408 N N . GLY A 1 182 ? 13.566 3.306 1.203 1.00 40.44 182 GLY A N 1
ATOM 1409 C CA . GLY A 1 182 ? 14.814 3.732 1.856 1.00 40.44 182 GLY A CA 1
ATOM 1410 C C . GLY A 1 182 ? 15.120 5.232 1.787 1.00 40.44 182 GLY A C 1
ATOM 1411 O O . GLY A 1 182 ? 16.060 5.684 2.435 1.00 40.44 182 GLY A O 1
ATOM 1412 N N . THR A 1 183 ? 14.322 6.041 1.081 1.00 38.44 183 THR A N 1
ATOM 1413 C CA . THR A 1 183 ? 14.415 7.502 1.203 1.00 38.44 183 THR A CA 1
ATOM 1414 C C . THR A 1 183 ? 13.694 8.004 2.454 1.00 38.44 183 THR A C 1
ATOM 1416 O O . THR A 1 183 ? 12.531 7.676 2.685 1.00 38.44 183 THR A O 1
ATOM 1419 N N . GLN A 1 184 ? 14.327 8.924 3.186 1.00 39.12 184 GLN A N 1
ATOM 1420 C CA . GLN A 1 184 ? 13.648 9.863 4.097 1.00 39.12 184 GLN A CA 1
ATOM 1421 C C . GLN A 1 184 ? 12.689 10.820 3.366 1.00 39.12 184 GLN A C 1
ATOM 1423 O O . GLN A 1 184 ? 12.004 11.609 4.010 1.00 39.12 184 GLN A O 1
ATOM 1428 N N . ASP A 1 185 ? 12.617 10.737 2.038 1.00 39.62 185 ASP A N 1
ATOM 1429 C CA . ASP A 1 185 ? 11.680 11.482 1.219 1.00 39.62 185 ASP A CA 1
ATOM 1430 C C . ASP A 1 185 ? 10.232 11.058 1.554 1.00 39.62 185 ASP A C 1
ATOM 1432 O O . ASP A 1 185 ? 9.859 9.890 1.375 1.00 39.62 185 ASP A O 1
ATOM 1436 N N . PRO A 1 186 ? 9.398 11.969 2.087 1.00 41.22 186 PRO A N 1
ATOM 1437 C CA . PRO A 1 186 ? 7.983 11.704 2.328 1.00 41.22 186 PRO A CA 1
ATOM 1438 C C . PRO A 1 186 ? 7.197 11.464 1.026 1.00 41.22 186 PRO A C 1
ATOM 1440 O O . PRO A 1 186 ? 6.056 11.004 1.094 1.00 41.22 186 PRO A O 1
ATOM 1443 N N . VAL A 1 187 ? 7.798 11.704 -0.147 1.00 42.91 187 VAL A N 1
ATOM 1444 C CA . VAL A 1 187 ? 7.204 11.502 -1.473 1.00 42.91 187 VAL A CA 1
ATOM 1445 C C . VAL A 1 187 ? 7.648 10.162 -2.076 1.00 42.91 187 VAL A C 1
ATOM 1447 O O . VAL A 1 187 ? 8.181 10.061 -3.178 1.00 42.91 187 VAL A O 1
ATOM 1450 N N . SER A 1 188 ? 7.377 9.073 -1.359 1.00 53.09 188 SER A N 1
ATOM 1451 C CA . SER A 1 188 ? 7.313 7.736 -1.954 1.00 53.09 188 SER A CA 1
ATOM 1452 C C . SER A 1 188 ? 6.077 7.673 -2.860 1.00 53.09 188 SER A C 1
ATOM 1454 O O . SER A 1 188 ? 5.037 7.175 -2.430 1.00 53.09 188 SER A O 1
ATOM 1456 N N . ALA A 1 189 ? 6.150 8.269 -4.052 1.00 61.97 189 ALA A N 1
ATOM 1457 C CA . ALA A 1 189 ? 5.020 8.376 -4.965 1.00 61.97 189 ALA A CA 1
ATOM 1458 C C . ALA A 1 189 ? 5.098 7.386 -6.125 1.00 61.97 189 ALA A C 1
ATOM 1460 O O . ALA A 1 189 ? 6.180 7.053 -6.612 1.00 61.97 189 ALA A O 1
ATOM 1461 N N . TRP A 1 190 ? 3.931 6.958 -6.609 1.00 73.50 190 TRP A N 1
ATOM 1462 C CA . TRP A 1 190 ? 3.812 6.320 -7.912 1.00 73.50 190 TRP A CA 1
ATOM 1463 C C . TRP A 1 190 ? 4.372 7.249 -8.986 1.00 73.50 190 TRP A C 1
ATOM 1465 O O . TRP A 1 190 ? 3.825 8.320 -9.248 1.00 73.50 190 TRP A O 1
ATOM 1475 N N . GLN A 1 191 ? 5.462 6.821 -9.616 1.00 79.12 191 GLN A N 1
ATOM 1476 C CA . GLN A 1 191 ? 6.063 7.521 -10.743 1.00 79.12 191 GLN A CA 1
ATOM 1477 C C . GLN A 1 191 ? 5.651 6.850 -12.050 1.00 79.12 191 GLN A C 1
ATOM 1479 O O . GLN A 1 191 ? 5.479 5.629 -12.123 1.00 79.12 191 GLN A O 1
ATOM 1484 N N . LEU A 1 192 ? 5.511 7.650 -13.108 1.00 86.19 192 LEU A N 1
ATOM 1485 C CA . LEU A 1 192 ? 5.244 7.111 -14.439 1.00 86.19 192 LEU A CA 1
ATOM 1486 C C . LEU A 1 192 ? 6.451 6.331 -14.978 1.00 86.19 192 LEU A C 1
ATOM 1488 O O . LEU A 1 192 ? 6.258 5.334 -15.670 1.00 86.19 192 LEU A O 1
ATOM 1492 N N . TYR A 1 193 ? 7.668 6.760 -14.635 1.00 88.00 193 TYR A N 1
ATOM 1493 C CA . TYR A 1 193 ? 8.918 6.118 -15.031 1.00 88.00 193 TYR A CA 1
ATOM 1494 C C . TYR A 1 193 ? 9.828 5.900 -13.823 1.00 88.00 193 TYR A C 1
ATOM 1496 O O . TYR A 1 193 ? 9.922 6.763 -12.952 1.00 88.00 193 TYR A O 1
ATOM 1504 N N . THR A 1 194 ? 10.497 4.748 -13.761 1.00 84.00 194 THR A N 1
ATOM 1505 C CA . THR A 1 194 ? 11.366 4.386 -12.626 1.00 84.00 194 THR A CA 1
ATOM 1506 C C . THR A 1 194 ? 12.538 3.523 -13.083 1.00 84.00 194 THR A C 1
ATOM 1508 O O . THR A 1 194 ? 12.344 2.596 -13.875 1.00 84.00 194 THR A O 1
ATOM 1511 N N . ILE A 1 195 ? 13.735 3.813 -12.566 1.00 82.38 195 ILE A N 1
ATOM 1512 C CA . ILE A 1 195 ? 14.968 3.034 -12.764 1.00 82.38 195 ILE A CA 1
ATOM 1513 C C . ILE A 1 195 ? 15.155 2.093 -11.563 1.00 82.38 195 ILE A C 1
ATOM 1515 O O . ILE A 1 195 ? 15.064 2.534 -10.418 1.00 82.38 195 ILE A O 1
ATOM 1519 N N . HIS A 1 196 ? 15.401 0.809 -11.830 1.00 78.81 196 HIS A N 1
ATOM 1520 C CA . HIS A 1 196 ? 15.516 -0.277 -10.844 1.00 78.81 196 HIS A CA 1
ATOM 1521 C C . HIS A 1 196 ? 16.865 -1.008 -10.955 1.00 78.81 196 HIS A C 1
ATOM 1523 O O . HIS A 1 196 ? 17.294 -1.210 -12.079 1.00 78.81 196 HIS A O 1
ATOM 1529 N N . PRO A 1 197 ? 17.479 -1.536 -9.880 1.00 68.06 197 PRO A N 1
ATOM 1530 C CA . PRO A 1 197 ? 17.110 -1.284 -8.496 1.00 68.06 197 PRO A CA 1
ATOM 1531 C C . PRO A 1 197 ? 17.350 0.190 -8.168 1.00 68.06 197 PRO A C 1
ATOM 1533 O O . PRO A 1 197 ? 18.267 0.817 -8.691 1.00 68.06 197 PRO A O 1
ATOM 1536 N N . TRP A 1 198 ? 16.482 0.759 -7.341 1.00 60.00 198 TRP A N 1
ATOM 1537 C CA . TRP A 1 198 ? 16.649 2.138 -6.910 1.00 60.00 198 TRP A CA 1
ATOM 1538 C C . TRP A 1 198 ? 17.821 2.235 -5.911 1.00 60.00 198 TRP A C 1
ATOM 1540 O O . TRP A 1 198 ? 17.928 1.408 -5.006 1.00 60.00 198 TRP A O 1
ATOM 1550 N N . ASP A 1 199 ? 18.686 3.241 -6.070 1.00 44.75 199 ASP A N 1
ATOM 1551 C CA . ASP A 1 199 ? 20.016 3.344 -5.429 1.00 44.75 199 ASP A CA 1
ATOM 1552 C C . ASP A 1 199 ? 20.011 3.540 -3.894 1.00 44.75 199 ASP A C 1
ATOM 1554 O O . ASP A 1 199 ? 21.061 3.578 -3.257 1.00 44.75 199 ASP A O 1
ATOM 1558 N N . GLY A 1 200 ? 18.847 3.653 -3.249 1.00 43.53 200 GLY A N 1
ATOM 1559 C CA . GLY A 1 200 ? 18.775 3.741 -1.783 1.00 43.53 200 GLY A CA 1
ATOM 1560 C C . GLY A 1 200 ? 18.070 2.583 -1.084 1.00 43.53 200 GLY A C 1
ATOM 1561 O O . GLY A 1 200 ? 17.899 2.661 0.131 1.00 43.53 200 GLY A O 1
ATOM 1562 N N . LEU A 1 201 ? 17.723 1.496 -1.786 1.00 39.00 201 LEU A N 1
ATOM 1563 C CA . LEU A 1 201 ? 17.445 0.233 -1.102 1.00 39.00 201 LEU A CA 1
ATOM 1564 C C . LEU A 1 201 ? 18.760 -0.533 -0.916 1.00 39.00 201 LEU A C 1
ATOM 1566 O O . LEU A 1 201 ? 19.136 -1.370 -1.735 1.00 39.00 201 LEU A O 1
ATOM 1570 N N . LYS A 1 202 ? 19.465 -0.253 0.179 1.00 42.81 202 LYS A N 1
ATOM 1571 C CA . LYS A 1 202 ? 20.542 -1.127 0.650 1.00 42.81 202 LYS A CA 1
ATOM 1572 C C . LYS A 1 202 ? 19.922 -2.149 1.596 1.00 42.81 202 LYS A C 1
ATOM 1574 O O . LYS A 1 202 ? 19.574 -1.790 2.716 1.00 42.81 202 LYS A O 1
ATOM 1579 N N . SER A 1 203 ? 19.760 -3.396 1.150 1.00 41.91 203 SER A N 1
ATOM 1580 C CA . SER A 1 203 ? 19.431 -4.497 2.063 1.00 41.91 203 SER A CA 1
ATOM 1581 C C . SER A 1 203 ? 20.465 -4.530 3.190 1.00 41.91 203 SER A C 1
ATOM 1583 O O . SER A 1 203 ? 21.661 -4.347 2.935 1.00 41.91 203 SER A O 1
ATOM 1585 N N . ALA A 1 204 ? 20.020 -4.743 4.429 1.00 42.34 204 ALA A N 1
ATOM 1586 C CA . ALA A 1 204 ? 20.945 -4.961 5.534 1.00 42.34 204 ALA A CA 1
ATOM 1587 C C . ALA A 1 204 ? 21.872 -6.146 5.203 1.00 42.34 204 ALA A C 1
ATOM 1589 O O . ALA A 1 204 ? 21.456 -7.114 4.563 1.00 42.34 204 ALA A O 1
ATOM 1590 N N . ALA A 1 205 ? 23.144 -6.067 5.605 1.00 45.34 205 ALA A N 1
ATOM 1591 C CA . ALA A 1 205 ? 24.076 -7.164 5.367 1.00 45.34 205 ALA A CA 1
ATOM 1592 C C . ALA A 1 205 ? 23.567 -8.453 6.055 1.00 45.34 205 ALA A C 1
ATOM 1594 O O . ALA A 1 205 ? 23.034 -8.374 7.169 1.00 45.34 205 ALA A O 1
ATOM 1595 N N . PRO A 1 206 ? 23.739 -9.639 5.437 1.00 45.06 206 PRO A N 1
ATOM 1596 C CA . PRO A 1 206 ? 23.351 -10.906 6.052 1.00 45.06 206 PRO A CA 1
ATOM 1597 C C . PRO A 1 206 ? 23.920 -11.035 7.475 1.00 45.06 206 PRO A C 1
ATOM 1599 O O . PRO A 1 206 ? 25.112 -10.813 7.682 1.00 45.06 206 PRO A O 1
ATOM 1602 N N . GLY A 1 207 ? 23.074 -11.376 8.453 1.00 51.44 207 GLY A N 1
ATOM 1603 C CA . GLY A 1 207 ? 23.470 -11.540 9.862 1.00 51.44 207 GLY A CA 1
ATOM 1604 C C . GLY A 1 207 ? 23.366 -10.288 10.747 1.00 51.44 207 GLY A C 1
ATOM 1605 O O . GLY A 1 207 ? 23.749 -10.342 11.910 1.00 51.44 207 GLY A O 1
ATOM 1606 N N . GLN A 1 208 ? 22.847 -9.164 10.239 1.00 50.56 208 GLN A N 1
ATOM 1607 C CA . GLN A 1 208 ? 22.559 -7.973 11.062 1.00 50.56 208 GLN A CA 1
ATOM 1608 C C . GLN A 1 208 ? 21.269 -8.093 11.892 1.00 50.56 208 GLN A C 1
ATOM 1610 O O . GLN A 1 208 ? 21.064 -7.320 12.828 1.00 50.56 208 GLN A O 1
ATOM 1615 N N . TRP A 1 209 ? 20.399 -9.046 11.558 1.00 49.34 209 TRP A N 1
ATOM 1616 C CA . TRP A 1 209 ? 19.141 -9.269 12.258 1.00 49.34 209 TRP A CA 1
ATOM 1617 C C . TRP A 1 209 ? 19.281 -10.379 13.312 1.00 49.34 209 TRP A C 1
ATOM 1619 O O . TRP A 1 209 ? 19.977 -11.359 13.049 1.00 49.34 209 TRP A O 1
ATOM 1629 N N . PRO A 1 210 ? 18.615 -10.273 14.479 1.00 51.16 210 PRO A N 1
ATOM 1630 C CA . PRO A 1 210 ? 18.516 -11.384 15.424 1.00 51.16 210 PRO A CA 1
ATOM 1631 C C . PRO A 1 210 ? 17.983 -12.651 14.746 1.00 51.16 210 PRO A C 1
ATOM 1633 O O . PRO A 1 210 ? 17.079 -12.537 13.922 1.00 51.16 210 PRO A O 1
ATOM 1636 N N . ASP A 1 211 ? 18.451 -13.835 15.149 1.00 53.06 211 ASP A N 1
ATOM 1637 C CA . ASP A 1 211 ? 18.147 -15.134 14.511 1.00 53.06 211 ASP A CA 1
ATOM 1638 C C . ASP A 1 211 ? 16.645 -15.464 14.361 1.00 53.06 211 ASP A C 1
ATOM 1640 O O . ASP A 1 211 ? 16.265 -16.317 13.562 1.00 53.06 211 ASP A O 1
ATOM 1644 N N . TYR A 1 212 ? 15.771 -14.795 15.118 1.00 52.19 212 TYR A N 1
ATOM 1645 C CA . TYR A 1 212 ? 14.311 -14.931 15.033 1.00 52.19 212 TYR A CA 1
ATOM 1646 C C . TYR A 1 212 ? 13.646 -13.978 14.022 1.00 52.19 212 TYR A C 1
ATOM 1648 O O . TYR A 1 212 ? 12.430 -14.022 13.830 1.00 52.19 212 TYR A O 1
ATOM 1656 N N . THR A 1 213 ? 14.409 -13.079 13.406 1.00 42.75 213 THR A N 1
ATOM 1657 C CA . THR A 1 213 ? 13.909 -12.101 12.440 1.00 42.75 213 THR A CA 1
ATOM 1658 C C . THR A 1 213 ? 13.898 -12.738 11.062 1.00 42.75 213 THR A C 1
ATOM 1660 O O . THR A 1 213 ? 14.942 -13.066 10.501 1.00 42.75 213 THR A O 1
ATOM 1663 N N . VAL A 1 214 ? 12.706 -12.901 10.496 1.00 44.78 214 VAL A N 1
ATOM 1664 C CA . VAL A 1 214 ? 12.577 -13.227 9.077 1.00 44.78 214 VAL A CA 1
ATOM 1665 C C . VAL A 1 214 ? 13.069 -12.021 8.285 1.00 44.78 214 VAL A C 1
ATOM 1667 O O . VAL A 1 214 ? 12.562 -10.915 8.473 1.00 44.78 214 VAL A O 1
ATOM 1670 N N . ASP A 1 215 ? 14.055 -12.235 7.419 1.00 43.00 215 ASP A N 1
ATOM 1671 C CA . ASP A 1 215 ? 14.540 -11.221 6.488 1.00 43.00 215 ASP A CA 1
ATOM 1672 C C . ASP A 1 215 ? 13.425 -10.860 5.489 1.00 43.00 215 ASP A C 1
ATOM 1674 O O . ASP A 1 215 ? 13.248 -11.476 4.435 1.00 43.00 215 ASP A O 1
ATOM 1678 N N . ILE A 1 216 ? 12.631 -9.864 5.877 1.00 40.12 216 ILE A N 1
ATOM 1679 C CA . ILE A 1 216 ? 11.574 -9.251 5.075 1.00 40.12 216 ILE A CA 1
ATOM 1680 C C . ILE A 1 216 ? 12.149 -8.420 3.911 1.00 40.12 216 ILE A C 1
ATOM 1682 O O . ILE A 1 216 ? 11.427 -8.112 2.966 1.00 40.12 216 ILE A O 1
ATOM 1686 N N . ASP A 1 217 ? 13.446 -8.111 3.902 1.00 37.09 217 ASP A N 1
ATOM 1687 C CA . ASP A 1 217 ? 14.095 -7.441 2.770 1.00 37.09 217 ASP A CA 1
ATOM 1688 C C . ASP A 1 217 ? 14.483 -8.455 1.676 1.00 37.09 217 ASP A C 1
ATOM 1690 O O . ASP A 1 217 ? 14.474 -8.134 0.486 1.00 37.09 217 ASP A O 1
ATOM 1694 N N . ASN A 1 218 ? 14.712 -9.721 2.047 1.00 37.69 218 ASN A N 1
ATOM 1695 C CA . ASN A 1 218 ? 14.832 -10.848 1.114 1.00 37.69 218 ASN A CA 1
ATOM 1696 C C . ASN A 1 218 ? 13.463 -11.360 0.611 1.00 37.69 218 ASN A C 1
ATOM 1698 O O . ASN A 1 218 ? 13.382 -12.245 -0.242 1.00 37.69 218 ASN A O 1
ATOM 1702 N N . PHE A 1 219 ? 12.372 -10.727 1.050 1.00 43.88 219 PHE A N 1
ATOM 1703 C CA . PHE A 1 219 ? 10.999 -10.852 0.544 1.00 43.88 219 PHE A CA 1
ATOM 1704 C C . PHE A 1 219 ? 10.827 -10.144 -0.818 1.00 43.88 219 PHE A C 1
ATOM 1706 O O . PHE A 1 219 ? 9.799 -9.537 -1.127 1.00 43.88 219 PHE A O 1
ATOM 1713 N N . THR A 1 220 ? 11.844 -10.232 -1.679 1.00 47.12 220 THR A N 1
ATOM 1714 C CA . THR A 1 220 ? 11.812 -9.749 -3.068 1.00 47.12 220 THR A CA 1
ATOM 1715 C C . THR A 1 220 ? 10.704 -10.421 -3.887 1.00 47.12 220 THR A C 1
ATOM 1717 O O . THR A 1 220 ? 10.233 -9.843 -4.864 1.00 47.12 220 THR A O 1
ATOM 1720 N N . SER A 1 221 ? 10.211 -11.590 -3.465 1.00 45.94 221 SER A N 1
ATOM 1721 C CA . SER A 1 221 ? 9.063 -12.266 -4.086 1.00 45.94 221 SER A CA 1
ATOM 1722 C C . SER A 1 221 ? 7.713 -11.591 -3.824 1.00 45.94 221 SER A C 1
ATOM 1724 O O . SER A 1 221 ? 6.792 -11.777 -4.613 1.00 45.94 221 SER A O 1
ATOM 1726 N N . LEU A 1 222 ? 7.584 -10.810 -2.748 1.00 47.66 222 LEU A N 1
ATOM 1727 C CA . LEU A 1 222 ? 6.325 -10.173 -2.353 1.00 47.66 222 LEU A CA 1
ATOM 1728 C C . LEU A 1 222 ? 6.388 -8.649 -2.470 1.00 47.66 222 LEU A C 1
ATOM 1730 O O . LEU A 1 222 ? 5.390 -8.047 -2.833 1.00 47.66 222 LEU A O 1
ATOM 1734 N N . PHE A 1 223 ? 7.549 -8.020 -2.276 1.00 58.25 223 PHE A N 1
ATOM 1735 C CA . PHE A 1 223 ? 7.692 -6.564 -2.420 1.00 58.25 223 PHE A CA 1
ATOM 1736 C C . PHE A 1 223 ? 8.524 -6.124 -3.631 1.00 58.25 223 PHE A C 1
ATOM 1738 O O . PHE A 1 223 ? 8.354 -5.002 -4.106 1.00 58.25 223 PHE A O 1
ATOM 1745 N N . GLY A 1 224 ? 9.385 -6.992 -4.166 1.00 70.94 224 GLY A N 1
ATOM 1746 C CA . GLY A 1 224 ? 10.173 -6.703 -5.365 1.00 70.94 224 GLY A CA 1
ATOM 1747 C C . GLY A 1 224 ? 9.357 -6.809 -6.654 1.00 70.94 224 GLY A C 1
ATOM 1748 O O . GLY A 1 224 ? 8.277 -7.401 -6.690 1.00 70.94 224 GLY A O 1
ATOM 1749 N N . LEU A 1 225 ? 9.888 -6.245 -7.742 1.00 79.44 225 LEU A N 1
ATOM 1750 C CA . LEU A 1 225 ? 9.327 -6.481 -9.069 1.00 79.44 225 LEU A CA 1
ATOM 1751 C C . LEU A 1 225 ? 9.599 -7.923 -9.500 1.00 79.44 225 LEU A C 1
ATOM 1753 O O . LEU A 1 225 ? 10.746 -8.347 -9.622 1.00 79.44 225 LEU A O 1
ATOM 1757 N N . ASN A 1 226 ? 8.527 -8.651 -9.788 1.00 83.75 226 ASN A N 1
ATOM 1758 C CA . ASN A 1 226 ? 8.541 -10.016 -10.285 1.00 83.75 226 ASN A CA 1
ATOM 1759 C C . ASN A 1 226 ? 8.036 -10.040 -11.724 1.00 83.75 226 ASN A C 1
ATOM 1761 O O . ASN A 1 226 ? 7.036 -9.401 -12.054 1.00 83.75 226 ASN A O 1
ATOM 1765 N N . LYS A 1 227 ? 8.732 -10.773 -12.598 1.00 88.38 227 LYS A N 1
ATOM 1766 C CA . LYS A 1 227 ? 8.351 -10.878 -14.009 1.00 88.38 227 LYS A CA 1
ATOM 1767 C C . LYS A 1 227 ? 6.987 -11.557 -14.133 1.00 88.38 227 LYS A C 1
ATOM 1769 O O . LYS A 1 227 ? 6.780 -12.646 -13.603 1.00 88.38 227 LYS A O 1
ATOM 1774 N N . ILE A 1 228 ? 6.085 -10.932 -14.878 1.00 90.88 228 ILE A N 1
ATOM 1775 C CA . ILE A 1 228 ? 4.793 -11.509 -15.233 1.00 90.88 228 ILE A CA 1
ATOM 1776 C C . ILE A 1 228 ? 5.008 -12.502 -16.388 1.00 90.88 228 ILE A C 1
ATOM 1778 O O . ILE A 1 228 ? 5.577 -12.120 -17.418 1.00 90.88 228 ILE A O 1
ATOM 1782 N N . PRO A 1 229 ? 4.560 -13.765 -16.260 1.00 89.31 229 PRO A N 1
ATOM 1783 C CA . PRO A 1 229 ? 4.607 -14.723 -17.357 1.00 89.31 229 PRO A CA 1
ATOM 1784 C C . PRO A 1 229 ? 3.831 -14.222 -18.577 1.00 89.31 229 PRO A C 1
ATOM 1786 O O . PRO A 1 229 ? 2.725 -13.696 -18.457 1.00 89.31 229 PRO A O 1
ATOM 1789 N N . LYS A 1 230 ? 4.387 -14.418 -19.776 1.00 86.50 230 LYS A N 1
ATOM 1790 C CA . LYS A 1 230 ? 3.708 -14.052 -21.025 1.00 86.50 230 LYS A CA 1
ATOM 1791 C C . LYS A 1 230 ? 2.552 -15.021 -21.271 1.00 86.50 230 LYS A C 1
ATOM 1793 O O . LYS A 1 230 ? 2.774 -16.141 -21.718 1.00 86.50 230 LYS A O 1
ATOM 1798 N N . ASN A 1 231 ? 1.330 -14.584 -20.982 1.00 88.81 231 ASN A N 1
ATOM 1799 C CA . ASN A 1 231 ? 0.113 -15.330 -21.278 1.00 88.81 231 ASN A CA 1
ATOM 1800 C C . ASN A 1 231 ? -0.929 -14.396 -21.919 1.00 88.81 231 ASN A C 1
ATOM 1802 O O . ASN A 1 231 ? -1.446 -13.518 -21.231 1.00 88.81 231 ASN A O 1
ATOM 1806 N N . PRO A 1 232 ? -1.264 -14.569 -23.212 1.00 88.31 232 PRO A N 1
ATOM 1807 C CA . PRO A 1 232 ? -2.208 -13.689 -23.903 1.00 88.31 232 PRO A CA 1
ATOM 1808 C C . PRO A 1 232 ? -3.657 -13.844 -23.416 1.00 88.31 232 PRO A C 1
ATOM 1810 O O . PRO A 1 232 ? -4.492 -12.999 -23.725 1.00 88.31 232 PRO A O 1
ATOM 1813 N N . HIS A 1 233 ? -3.966 -14.900 -22.660 1.00 93.12 233 HIS A N 1
ATOM 1814 C CA . HIS A 1 233 ? -5.303 -15.160 -22.126 1.00 93.12 233 HIS A CA 1
ATOM 1815 C C . HIS A 1 233 ? -5.533 -14.544 -20.739 1.00 93.12 233 HIS A C 1
ATOM 1817 O O . HIS A 1 233 ? -6.659 -14.573 -20.247 1.00 93.12 233 HIS A O 1
ATOM 1823 N N . ILE A 1 234 ? -4.495 -13.992 -20.101 1.00 92.38 234 ILE A N 1
ATOM 1824 C CA . ILE A 1 234 ? -4.589 -13.356 -18.782 1.00 92.38 234 ILE A CA 1
ATOM 1825 C C . ILE A 1 234 ? -4.338 -11.860 -18.948 1.00 92.38 234 ILE A C 1
ATOM 1827 O O . ILE A 1 234 ? -3.280 -11.435 -19.410 1.00 92.38 234 ILE A O 1
ATOM 1831 N N . SER A 1 235 ? -5.312 -11.042 -18.556 1.00 93.38 235 SER A N 1
ATOM 1832 C CA . SER A 1 235 ? -5.169 -9.591 -18.607 1.00 93.38 235 SER A CA 1
ATOM 1833 C C . SER A 1 235 ? -4.252 -9.090 -17.484 1.00 93.38 235 SER A C 1
ATOM 1835 O O . SER A 1 235 ? -4.292 -9.582 -16.357 1.00 93.38 235 SER A O 1
ATOM 1837 N N . LEU A 1 236 ? -3.436 -8.071 -17.774 1.00 92.69 236 LEU A N 1
ATOM 1838 C CA . LEU A 1 236 ? -2.525 -7.472 -16.787 1.00 92.69 236 LEU A CA 1
ATOM 1839 C C . LEU A 1 236 ? -3.217 -7.019 -15.482 1.00 92.69 236 LEU A C 1
ATOM 1841 O O . LEU A 1 236 ? -2.629 -7.231 -14.424 1.00 92.69 236 LEU A O 1
ATOM 1845 N N . PRO A 1 237 ? -4.448 -6.461 -15.493 1.00 91.88 237 PRO A N 1
ATOM 1846 C CA . PRO A 1 237 ? -5.135 -6.090 -14.256 1.00 91.88 237 PRO A CA 1
ATOM 1847 C C . PRO A 1 237 ? -5.386 -7.249 -13.283 1.00 91.88 237 PRO A C 1
ATOM 1849 O O . PRO A 1 237 ? -5.408 -7.010 -12.080 1.00 91.88 237 PRO A O 1
ATOM 1852 N N . LEU A 1 238 ? -5.528 -8.497 -13.758 1.00 92.31 238 LEU A N 1
ATOM 1853 C CA . LEU A 1 238 ? -5.749 -9.652 -12.873 1.00 92.31 238 LEU A CA 1
ATOM 1854 C C . LEU A 1 238 ? -4.583 -9.888 -11.914 1.00 92.31 238 LEU A C 1
ATOM 1856 O O . LEU A 1 238 ? -4.797 -10.368 -10.800 1.00 92.31 238 LEU A O 1
ATOM 1860 N N . TYR A 1 239 ? -3.373 -9.507 -12.323 1.00 90.38 239 TYR A N 1
ATOM 1861 C CA . TYR A 1 239 ? -2.194 -9.580 -11.474 1.00 90.38 239 TYR A CA 1
ATOM 1862 C C . TYR A 1 239 ? -2.305 -8.650 -10.265 1.00 90.38 239 TYR A C 1
ATOM 1864 O O . TYR A 1 239 ? -1.819 -9.018 -9.215 1.00 90.38 239 TYR A O 1
ATOM 1872 N N . LEU A 1 240 ? -3.033 -7.530 -10.319 1.00 88.62 240 LEU A N 1
ATOM 1873 C CA . LEU A 1 240 ? -3.235 -6.668 -9.140 1.00 88.62 240 LEU A CA 1
ATOM 1874 C C . LEU A 1 240 ? -4.370 -7.126 -8.207 1.00 88.62 240 LEU A C 1
ATOM 1876 O O . LEU A 1 240 ? -4.564 -6.525 -7.153 1.00 88.62 240 LEU A O 1
ATOM 1880 N N . GLY A 1 241 ? -5.113 -8.170 -8.581 1.00 88.88 241 GLY A N 1
ATOM 1881 C CA . GLY A 1 241 ? -6.242 -8.708 -7.821 1.00 88.88 241 GLY A CA 1
ATOM 1882 C C . GLY A 1 241 ? -6.053 -10.187 -7.498 1.00 88.88 241 GLY A C 1
ATOM 1883 O O . GLY A 1 241 ? -5.229 -10.548 -6.659 1.00 88.88 241 GLY A O 1
ATOM 1884 N N . ALA A 1 242 ? -6.817 -11.045 -8.179 1.00 90.75 242 ALA A N 1
ATOM 1885 C CA . ALA A 1 242 ? -6.868 -12.487 -7.924 1.00 90.75 242 ALA A CA 1
ATOM 1886 C C . ALA A 1 242 ? -5.515 -13.208 -8.087 1.00 90.75 242 ALA A C 1
ATOM 1888 O O . ALA A 1 242 ? -5.273 -14.206 -7.415 1.00 90.75 242 ALA A O 1
ATOM 1889 N N . LEU A 1 243 ? -4.632 -12.715 -8.962 1.00 88.94 243 LEU A N 1
ATOM 1890 C CA . LEU A 1 243 ? -3.286 -13.271 -9.166 1.00 88.94 243 LEU A CA 1
ATOM 1891 C C . LEU A 1 243 ? -2.191 -12.480 -8.426 1.00 88.94 243 LEU A C 1
ATOM 1893 O O . LEU A 1 243 ? -1.007 -12.706 -8.672 1.00 88.94 243 LEU A O 1
ATOM 1897 N N . GLY A 1 244 ? -2.577 -11.547 -7.554 1.00 83.62 244 GLY A N 1
ATOM 1898 C CA . GLY A 1 244 ? -1.671 -10.701 -6.779 1.00 83.62 244 GLY A CA 1
ATOM 1899 C C . GLY A 1 244 ? -1.918 -10.766 -5.285 1.00 83.62 244 GLY A C 1
ATOM 1900 O O . GLY A 1 244 ? -2.491 -11.727 -4.771 1.00 83.62 244 GLY A O 1
ATOM 1901 N N . GLY A 1 245 ? -1.506 -9.695 -4.600 1.00 82.50 245 GLY A N 1
ATOM 1902 C CA . GLY A 1 245 ? -1.638 -9.540 -3.151 1.00 82.50 245 GLY A CA 1
ATOM 1903 C C . GLY A 1 245 ? -3.029 -9.908 -2.625 1.00 82.50 245 GLY A C 1
ATOM 1904 O O . GLY A 1 245 ? -3.109 -10.791 -1.773 1.00 82.50 245 GLY A O 1
ATOM 1905 N N . PRO A 1 246 ? -4.128 -9.337 -3.159 1.00 87.56 246 PRO A N 1
ATOM 1906 C CA . PRO A 1 246 ? -5.470 -9.637 -2.666 1.00 87.56 246 PRO A CA 1
ATOM 1907 C C . PRO A 1 246 ? -5.867 -11.115 -2.774 1.00 87.56 246 PRO A C 1
ATOM 1909 O O . PRO A 1 246 ? -6.338 -11.696 -1.796 1.00 87.56 246 PRO A O 1
ATOM 1912 N N . GLY A 1 247 ? -5.632 -11.748 -3.929 1.00 89.06 247 GLY A N 1
ATOM 1913 C CA . GLY A 1 247 ? -5.947 -13.164 -4.131 1.00 89.06 247 GLY A CA 1
ATOM 1914 C C . GLY A 1 247 ? -5.087 -14.088 -3.272 1.00 89.06 247 GLY A C 1
ATOM 1915 O O . GLY A 1 247 ? -5.590 -15.057 -2.701 1.00 89.06 247 GLY A O 1
ATOM 1916 N N . GLN A 1 248 ? -3.807 -13.754 -3.097 1.00 86.44 248 GLN A N 1
ATOM 1917 C CA . GLN A 1 248 ? -2.925 -14.474 -2.184 1.00 86.44 248 GLN A CA 1
ATOM 1918 C C . GLN A 1 248 ? -3.386 -14.330 -0.726 1.00 86.44 248 GLN A C 1
ATOM 1920 O O . GLN A 1 248 ? -3.409 -15.325 -0.002 1.00 86.44 248 GLN A O 1
ATOM 1925 N N . THR A 1 249 ? -3.814 -13.136 -0.299 1.00 87.50 249 THR A N 1
ATOM 1926 C CA . THR A 1 249 ? -4.396 -12.905 1.033 1.00 87.50 249 THR A CA 1
ATOM 1927 C C . THR A 1 249 ? -5.655 -13.738 1.247 1.00 87.50 249 THR A C 1
ATOM 1929 O O . THR A 1 249 ? -5.762 -14.399 2.278 1.00 87.50 249 THR A O 1
ATOM 1932 N N . ALA A 1 250 ? -6.578 -13.760 0.283 1.00 91.25 250 ALA A N 1
ATOM 1933 C CA . ALA A 1 250 ? -7.798 -14.560 0.371 1.00 91.25 250 ALA A CA 1
ATOM 1934 C C . ALA A 1 250 ? -7.484 -16.064 0.466 1.00 91.25 250 ALA A C 1
ATOM 1936 O O . ALA A 1 250 ? -7.979 -16.758 1.357 1.00 91.25 250 ALA A O 1
ATOM 1937 N N . TYR A 1 251 ? -6.600 -16.559 -0.408 1.00 90.69 251 TYR A N 1
ATOM 1938 C CA . TYR A 1 251 ? -6.207 -17.965 -0.445 1.00 90.69 251 TYR A CA 1
ATOM 1939 C C . TYR A 1 251 ? -5.529 -18.413 0.853 1.00 90.69 251 TYR A C 1
ATOM 1941 O O . TYR A 1 251 ? -5.945 -19.408 1.444 1.00 90.69 251 TYR A O 1
ATOM 1949 N N . ILE A 1 252 ? -4.514 -17.675 1.319 1.00 88.75 252 ILE A N 1
ATOM 1950 C CA . ILE A 1 252 ? -3.803 -17.984 2.569 1.00 88.75 252 ILE A CA 1
ATOM 1951 C C . ILE A 1 252 ? -4.753 -17.857 3.761 1.00 88.75 252 ILE A C 1
ATOM 1953 O O . ILE A 1 252 ? -4.774 -18.738 4.614 1.00 88.75 252 ILE A O 1
ATOM 1957 N N . GLY A 1 253 ? -5.578 -16.807 3.796 1.00 88.81 253 GLY A N 1
ATOM 1958 C CA . GLY A 1 253 ? -6.575 -16.586 4.841 1.00 88.81 253 GLY A CA 1
ATOM 1959 C C . GLY A 1 253 ? -7.478 -17.803 5.038 1.00 88.81 253 GLY A C 1
ATOM 1960 O O . GLY A 1 253 ? -7.614 -18.309 6.150 1.00 88.81 253 GLY A O 1
ATOM 1961 N N . LEU A 1 254 ? -8.033 -18.329 3.946 1.00 90.00 254 LEU A N 1
ATOM 1962 C CA . LEU A 1 254 ? -8.882 -19.517 3.998 1.00 90.00 254 LEU A CA 1
ATOM 1963 C C . LEU A 1 254 ? -8.093 -20.795 4.303 1.00 90.00 254 LEU A C 1
ATOM 1965 O O . LEU A 1 254 ? -8.536 -21.603 5.115 1.00 90.00 254 LEU A O 1
ATOM 1969 N N . ARG A 1 255 ? -6.933 -20.995 3.669 1.00 88.00 255 ARG A N 1
ATOM 1970 C CA . ARG A 1 255 ? -6.134 -22.220 3.827 1.00 88.00 255 ARG A CA 1
ATOM 1971 C C . ARG A 1 255 ? -5.573 -22.393 5.232 1.00 88.00 255 ARG A C 1
ATOM 1973 O O . ARG A 1 255 ? -5.658 -23.492 5.766 1.00 88.00 255 ARG A O 1
ATOM 1980 N N . GLU A 1 256 ? -5.019 -21.332 5.804 1.00 90.19 256 GLU A N 1
ATOM 1981 C CA . GLU A 1 256 ? -4.316 -21.385 7.088 1.00 90.19 256 GLU A CA 1
ATOM 1982 C C . GLU A 1 256 ? -5.265 -21.203 8.274 1.00 90.19 256 GLU A C 1
ATOM 1984 O O . GLU A 1 256 ? -5.139 -21.895 9.282 1.00 90.19 256 GLU A O 1
ATOM 1989 N N . TYR A 1 257 ? -6.251 -20.305 8.160 1.00 88.38 257 TYR A N 1
ATOM 1990 C CA . TYR A 1 257 ? -7.117 -19.945 9.291 1.00 88.38 257 TYR A CA 1
ATOM 1991 C C . TYR A 1 257 ? -8.509 -20.578 9.235 1.00 88.38 257 TYR A C 1
ATOM 1993 O O . TYR A 1 257 ? -9.204 -20.614 10.250 1.00 88.38 257 TYR A O 1
ATOM 2001 N N . ALA A 1 258 ? -8.909 -21.135 8.090 1.00 89.69 258 ALA A N 1
ATOM 2002 C CA . ALA A 1 258 ? -10.127 -21.933 7.955 1.00 89.69 258 ALA A CA 1
ATOM 2003 C C . ALA A 1 258 ? -9.875 -23.325 7.323 1.00 89.69 258 ALA A C 1
ATOM 2005 O O . ALA A 1 258 ? -10.666 -23.766 6.483 1.00 89.69 258 ALA A O 1
ATOM 2006 N N . PRO A 1 259 ? -8.838 -24.085 7.746 1.00 90.94 259 PRO A N 1
ATOM 2007 C CA . PRO A 1 259 ? -8.450 -25.346 7.098 1.00 90.94 259 PRO A CA 1
ATOM 2008 C C . PRO A 1 259 ? -9.537 -26.428 7.167 1.00 90.94 259 PRO A C 1
ATOM 2010 O O . PRO A 1 259 ? -9.565 -27.345 6.351 1.00 90.94 259 PRO A O 1
ATOM 2013 N N . ASN A 1 260 ? -10.444 -26.317 8.139 1.00 91.50 260 ASN A N 1
ATOM 2014 C CA . ASN A 1 260 ? -11.509 -27.280 8.405 1.00 91.50 260 ASN A CA 1
ATOM 2015 C C . ASN A 1 260 ? -12.874 -26.847 7.848 1.00 91.50 260 ASN A C 1
ATOM 2017 O O . ASN A 1 260 ? -13.895 -27.373 8.295 1.00 91.50 260 ASN A O 1
ATOM 2021 N N . MET A 1 261 ? -12.915 -25.877 6.928 1.00 90.38 261 MET A N 1
ATOM 2022 C CA . MET A 1 261 ? -14.153 -25.435 6.282 1.00 90.38 261 MET A CA 1
ATOM 2023 C C . MET A 1 261 ? -14.796 -26.585 5.488 1.00 90.38 261 MET A C 1
ATOM 2025 O O . MET A 1 261 ? -14.120 -27.304 4.751 1.00 90.38 261 MET A O 1
ATOM 2029 N N . LYS A 1 262 ? -16.110 -26.780 5.647 1.00 92.94 262 LYS A N 1
ATOM 2030 C CA . LYS A 1 262 ? -16.875 -27.901 5.077 1.00 92.94 262 LYS A CA 1
ATOM 2031 C C . LYS A 1 262 ? -18.029 -27.413 4.198 1.00 92.94 262 LYS A C 1
ATOM 2033 O O . LYS A 1 262 ? -18.601 -26.356 4.475 1.00 92.94 262 LYS A O 1
ATOM 2038 N N . PRO A 1 263 ? -18.444 -28.208 3.194 1.00 94.31 263 PRO A N 1
ATOM 2039 C CA . PRO A 1 263 ? -19.672 -27.946 2.450 1.00 94.31 263 PRO A CA 1
ATOM 2040 C C . PRO A 1 263 ? -20.882 -27.777 3.381 1.00 94.31 263 PRO A C 1
ATOM 2042 O O . PRO A 1 263 ? -21.026 -28.511 4.359 1.00 94.31 263 PRO A O 1
ATOM 2045 N N . GLY A 1 264 ? -21.751 -26.815 3.068 1.00 94.94 264 GLY A N 1
ATOM 2046 C CA . GLY A 1 264 ? -22.966 -26.524 3.839 1.00 94.94 264 GLY A CA 1
ATOM 2047 C C . GLY A 1 264 ? -22.777 -25.582 5.033 1.00 94.94 264 GLY A C 1
ATOM 2048 O O . GLY A 1 264 ? -23.763 -25.221 5.670 1.00 94.94 264 GLY A O 1
ATOM 2049 N N . GLN A 1 265 ? -21.548 -25.154 5.340 1.00 94.12 265 GLN A N 1
ATOM 2050 C CA . GLN A 1 265 ? -21.311 -24.124 6.352 1.00 94.12 265 GLN A CA 1
ATOM 2051 C C . GLN A 1 265 ? -21.621 -22.721 5.822 1.00 94.12 265 GLN A C 1
ATOM 2053 O O . GLN A 1 265 ? -21.442 -22.427 4.641 1.00 94.12 265 GLN A O 1
ATOM 2058 N N . VAL A 1 266 ? -22.064 -21.846 6.725 1.00 93.19 266 VAL A N 1
ATOM 2059 C CA . VAL A 1 266 ? -22.317 -20.432 6.435 1.00 93.19 266 VAL A CA 1
ATOM 2060 C C . VAL A 1 266 ? -21.076 -19.629 6.801 1.00 93.19 266 VAL A C 1
ATOM 2062 O O . VAL A 1 266 ? -20.603 -19.703 7.934 1.00 93.19 266 VAL A O 1
ATOM 2065 N N . ILE A 1 267 ? -20.572 -18.849 5.848 1.00 90.12 267 ILE A N 1
ATOM 2066 C CA . ILE A 1 267 ? -19.478 -17.900 6.059 1.00 90.12 267 ILE A CA 1
ATOM 2067 C C . ILE A 1 267 ? -20.009 -16.473 5.968 1.00 90.12 267 ILE A C 1
ATOM 2069 O O . ILE A 1 267 ? -20.871 -16.167 5.145 1.00 90.12 267 ILE A O 1
ATOM 2073 N N . TYR A 1 268 ? -19.480 -15.599 6.817 1.00 92.06 268 TYR A N 1
ATOM 2074 C CA . TYR A 1 268 ? -19.711 -14.164 6.734 1.00 92.06 268 TYR A CA 1
ATOM 2075 C C . TYR A 1 268 ? -18.417 -13.483 6.299 1.00 92.06 268 TYR A C 1
ATOM 2077 O O . TYR A 1 268 ? -17.381 -13.651 6.940 1.00 92.06 268 TYR A O 1
ATOM 2085 N N . VAL A 1 269 ? -18.492 -12.708 5.218 1.00 91.56 269 VAL A N 1
ATOM 2086 C CA . VAL A 1 269 ? -17.365 -11.944 4.681 1.00 91.56 269 VAL A CA 1
ATOM 2087 C C . VAL A 1 269 ? -17.735 -10.467 4.723 1.00 91.56 269 VAL A C 1
ATOM 2089 O O . VAL A 1 269 ? -18.593 -9.999 3.975 1.00 91.56 269 VAL A O 1
ATOM 2092 N N . SER A 1 270 ? -17.097 -9.707 5.610 1.00 90.75 270 SER A N 1
ATOM 2093 C CA . SER A 1 270 ? -17.191 -8.247 5.577 1.00 90.75 270 SER A CA 1
ATOM 2094 C C . SER A 1 270 ? -16.502 -7.709 4.325 1.00 90.75 270 SER A C 1
ATOM 2096 O O . SER A 1 270 ? -15.494 -8.261 3.888 1.00 90.75 270 SER A O 1
ATOM 2098 N N . THR A 1 271 ? -17.004 -6.608 3.757 1.00 90.50 271 THR A N 1
ATOM 2099 C CA . THR A 1 271 ? -16.447 -6.008 2.527 1.00 90.50 271 THR A CA 1
ATOM 2100 C C . THR A 1 271 ? -16.338 -6.999 1.354 1.00 90.50 271 THR A C 1
ATOM 2102 O O . THR A 1 271 ? -15.404 -6.916 0.566 1.00 90.50 271 THR A O 1
ATOM 2105 N N . ALA A 1 272 ? -17.300 -7.922 1.216 1.00 91.12 272 ALA A N 1
ATOM 2106 C CA . ALA A 1 272 ? -17.293 -8.995 0.209 1.00 91.12 272 ALA A CA 1
ATOM 2107 C C . ALA A 1 272 ? -17.197 -8.522 -1.256 1.00 91.12 272 ALA A C 1
ATOM 2109 O O . ALA A 1 272 ? -16.833 -9.292 -2.128 1.00 91.12 272 ALA A O 1
ATOM 2110 N N . ALA A 1 273 ? -17.506 -7.255 -1.542 1.00 90.81 273 ALA A N 1
ATOM 2111 C CA . ALA A 1 273 ? -17.322 -6.672 -2.873 1.00 90.81 273 ALA A CA 1
ATOM 2112 C C . ALA A 1 273 ? -15.887 -6.156 -3.134 1.00 90.81 273 ALA A C 1
ATOM 2114 O O . ALA A 1 273 ? -15.597 -5.679 -4.228 1.00 90.81 273 ALA A O 1
ATOM 2115 N N . GLY A 1 274 ? -15.004 -6.178 -2.131 1.00 88.12 274 GLY A N 1
ATOM 2116 C CA . GLY A 1 274 ? -13.605 -5.764 -2.250 1.00 88.12 274 GLY A CA 1
ATOM 2117 C C . GLY A 1 274 ? -12.710 -6.875 -2.801 1.00 88.12 274 GLY A C 1
ATOM 2118 O O . GLY A 1 274 ? -13.066 -8.045 -2.760 1.00 88.12 274 GLY A O 1
ATOM 2119 N N . ALA A 1 275 ? -11.506 -6.520 -3.258 1.00 89.94 275 ALA A N 1
ATOM 2120 C CA . ALA A 1 275 ? -10.613 -7.435 -3.983 1.00 89.94 275 ALA A CA 1
ATOM 2121 C C . ALA A 1 275 ? -10.186 -8.705 -3.214 1.00 89.94 275 ALA A C 1
ATOM 2123 O O . ALA A 1 275 ? -9.809 -9.682 -3.847 1.00 89.94 275 ALA A O 1
ATOM 2124 N N . VAL A 1 276 ? -10.203 -8.680 -1.876 1.00 89.81 276 VAL A N 1
ATOM 2125 C CA . VAL A 1 276 ? -9.924 -9.858 -1.027 1.00 89.81 276 VAL A CA 1
ATOM 2126 C C . VAL A 1 276 ? -11.194 -10.669 -0.750 1.00 89.81 276 VAL A C 1
ATOM 2128 O O . VAL A 1 276 ? -11.117 -11.872 -0.530 1.00 89.81 276 VAL A O 1
ATOM 2131 N N . GLY A 1 277 ? -12.349 -10.002 -0.679 1.00 88.88 277 GLY A N 1
ATOM 2132 C CA . GLY A 1 277 ? -13.609 -10.623 -0.272 1.00 88.88 277 GLY A CA 1
ATOM 2133 C C . GLY A 1 277 ? -14.391 -11.273 -1.414 1.00 88.88 277 GLY A C 1
ATOM 2134 O O . GLY A 1 277 ? -15.227 -12.129 -1.126 1.00 88.88 277 GLY A O 1
ATOM 2135 N N . LEU A 1 278 ? -14.132 -10.847 -2.656 1.00 86.94 278 LEU A N 1
ATOM 2136 C CA . LEU A 1 278 ? -14.730 -11.366 -3.889 1.00 86.94 278 LEU A CA 1
ATOM 2137 C C . LEU A 1 278 ? -14.060 -12.673 -4.327 1.00 86.94 278 LEU A C 1
ATOM 2139 O O . LEU A 1 278 ? -14.809 -13.610 -4.681 1.00 86.94 278 LEU A O 1
#

Secondary structure (DSSP, 8-state):
-EEEEEEE---SSS-EEEEEEEEE-TT-HHHHHHHHHHHHHHHTSTTSTTEEEEEEEE-SS--TT-PEEEEEEEEESSHHHHHHHHHSHHHHHHHHHH-TT---S----BTTTB---------TTT---TTSEEEEEEEE---TTHHHHTS---EEEEEEEEE--TT--TT-EEEEE---TT-S-S-----SEEEES-TT--PPPTT-S-TT---SSS-TTTTS-EEPP--TTS-HHHHTTTTSHHHHHHHHHHHHH-TT--TT-----TTTTSTTT-

Radius of gyration: 22.15 Å; chains: 1; bounding box: 47×50×59 Å

Foldseek 3Di:
DKAKFKDWDDDDQWKIKMKMKIKAAAPCVVVLVVLLVVLQVVCPDPNLVQWPDWDKDKDPAADPRRIIMMIIITIGGDPVSVVVSCVDPSNVVSDVVNPPHPDDDDDDDPPPLDNDDDPDDDDPPPDDLVLWFKKFWDFFADDPCCRRLSAQKGKTKIATCGGSHPQDDHGWIWIAIQFPPQDPPSHRHDDRMDRPPDPRPDQDDPPPDDPPDDRVSVVCVHHNIDTDDDDPVDDRVVCSACVHDLVVCLVCCCVVVVVPDDPPDDDDAPPLVDRNND